Protein AF-A0A6V8LFU9-F1 (afdb_monomer)

Solvent-accessible surface area (backbone atoms only — not comparable to full-atom values): 19347 Å² total; per-residue (Å²): 136,89,83,89,86,85,86,88,85,79,87,75,82,81,76,78,77,74,77,76,80,66,84,73,72,53,53,58,29,35,44,35,22,31,31,35,35,68,41,39,28,62,57,64,48,52,73,68,60,46,43,59,50,33,55,79,47,91,96,46,64,53,48,73,40,68,71,97,51,40,33,36,32,26,42,79,43,78,43,80,48,80,41,34,40,49,22,61,87,73,49,73,34,42,33,40,24,18,33,34,30,40,40,38,34,43,57,38,34,38,34,32,10,29,18,34,30,42,36,34,62,41,90,77,76,62,91,75,59,68,69,60,34,67,75,37,74,28,30,25,32,31,56,68,90,69,54,45,70,36,36,42,48,27,66,59,42,87,80,82,63,89,79,31,73,59,44,55,60,56,8,46,51,50,40,49,59,36,60,67,31,87,90,40,76,69,42,42,77,65,95,71,78,60,33,42,32,37,38,29,40,35,64,38,94,51,74,45,76,53,76,44,79,75,53,100,42,41,32,35,33,47,33,32,31,40,68,90,48,54,87,51,46,68,58,52,52,50,52,50,43,48,52,53,50,51,48,52,50,51,54,52,40,56,60,72,28,34,78,95,74,48,60,62,72,60,27,40,65,54,43,44,56,44,66,78,66,46,61,83,66,72,59,83,70,73,86,53,61,75,88,50,48,66,47,50,51,54,48,42,68,76,70,30,58,68,58,55,43,48,56,51,50,52,55,51,47,57,50,46,54,70,59,69,54,75,80,91,73,75,80,82,83,74,83,73,82,86,77,132

Structure (mmCIF, N/CA/C/O backbone):
data_AF-A0A6V8LFU9-F1
#
_entry.id   AF-A0A6V8LFU9-F1
#
loop_
_atom_site.group_PDB
_atom_site.id
_atom_site.type_symbol
_atom_site.label_atom_id
_atom_site.label_alt_id
_atom_site.label_comp_id
_atom_site.label_asym_id
_atom_site.label_entity_id
_atom_site.label_seq_id
_atom_site.pdbx_PDB_ins_code
_atom_site.Cartn_x
_atom_site.Cartn_y
_atom_site.Cartn_z
_atom_site.occupancy
_atom_site.B_iso_or_equiv
_atom_site.auth_seq_id
_atom_site.auth_comp_id
_atom_site.auth_asym_id
_atom_site.auth_atom_id
_atom_site.pdbx_PDB_model_num
ATOM 1 N N . MET A 1 1 ? -11.034 61.358 73.167 1.00 38.78 1 MET A N 1
ATOM 2 C CA . MET A 1 1 ? -10.097 62.129 72.320 1.00 38.78 1 MET A CA 1
ATOM 3 C C . MET A 1 1 ? -9.544 61.198 71.259 1.00 38.78 1 MET A C 1
ATOM 5 O O . MET A 1 1 ? -9.222 60.063 71.576 1.00 38.78 1 MET A O 1
ATOM 9 N N . ALA A 1 2 ? -9.597 61.656 70.013 1.00 37.34 2 ALA A N 1
ATOM 10 C CA . ALA A 1 2 ? -9.549 60.870 68.787 1.00 37.34 2 ALA A CA 1
ATOM 11 C C . ALA A 1 2 ? -8.172 60.265 68.462 1.00 37.34 2 ALA A C 1
ATOM 13 O O . ALA A 1 2 ? -7.149 60.882 68.743 1.00 37.34 2 ALA A O 1
ATOM 14 N N . SER A 1 3 ? -8.166 59.126 67.761 1.00 33.88 3 SER A N 1
ATOM 15 C CA . SER A 1 3 ? -7.107 58.811 66.798 1.00 33.88 3 SER A CA 1
ATOM 16 C C . SER A 1 3 ? -7.644 57.950 65.650 1.00 33.88 3 SER A C 1
ATOM 18 O O . SER A 1 3 ? -8.474 57.065 65.848 1.00 33.88 3 SER A O 1
ATOM 20 N N . LEU A 1 4 ? -7.194 58.310 64.451 1.00 37.69 4 LEU A N 1
ATOM 21 C CA . LEU A 1 4 ? -7.622 57.902 63.117 1.00 37.69 4 LEU A CA 1
ATOM 22 C C . LEU A 1 4 ? -7.144 56.498 62.707 1.00 37.69 4 LEU A C 1
ATOM 24 O O . LEU A 1 4 ? -6.001 56.150 62.984 1.00 37.69 4 LEU A O 1
ATOM 28 N N . ALA A 1 5 ? -7.943 55.800 61.885 1.00 39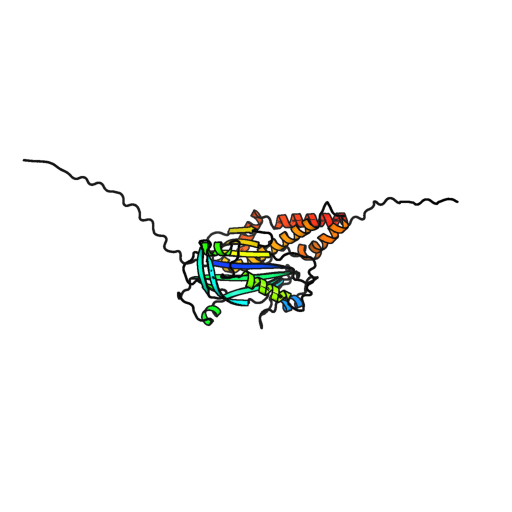.16 5 ALA A N 1
ATOM 29 C CA . ALA A 1 5 ? -7.464 55.046 60.711 1.00 39.16 5 ALA A CA 1
ATOM 30 C C . ALA A 1 5 ? -8.629 54.627 59.770 1.00 39.16 5 ALA A C 1
ATOM 32 O O . ALA A 1 5 ? -9.588 54.018 60.245 1.00 39.16 5 ALA A O 1
ATOM 33 N N . PRO A 1 6 ? -8.562 54.902 58.447 1.00 47.03 6 PRO A N 1
ATOM 34 C CA . PRO A 1 6 ? -9.448 54.339 57.418 1.00 47.03 6 PRO A CA 1
ATOM 35 C C . PRO A 1 6 ? -8.779 53.175 56.628 1.00 47.03 6 PRO A C 1
ATOM 37 O O . PRO A 1 6 ? -7.596 52.896 56.834 1.00 47.03 6 PRO A O 1
ATOM 40 N N . PRO A 1 7 ? -9.508 52.459 55.738 1.00 45.84 7 PRO A N 1
ATOM 41 C CA . PRO A 1 7 ? -9.149 51.110 55.292 1.00 45.84 7 PRO A CA 1
ATOM 42 C C . PRO A 1 7 ? -8.339 51.072 53.984 1.00 45.84 7 PRO A C 1
ATOM 44 O O . PRO A 1 7 ? -8.572 51.848 53.060 1.00 45.84 7 PRO A O 1
ATOM 47 N N . ALA A 1 8 ? -7.447 50.084 53.858 1.00 39.91 8 ALA A N 1
ATOM 48 C CA . ALA A 1 8 ? -6.769 49.744 52.608 1.00 39.91 8 ALA A CA 1
ATOM 49 C C . ALA A 1 8 ? -7.408 48.498 51.970 1.00 39.91 8 ALA A C 1
ATOM 51 O O . ALA A 1 8 ? -7.010 47.364 52.231 1.00 39.91 8 ALA A O 1
ATOM 52 N N . GLY A 1 9 ? -8.400 48.713 51.105 1.00 37.84 9 GLY A N 1
ATOM 53 C CA . GLY A 1 9 ? -8.871 47.710 50.152 1.00 37.84 9 GLY A CA 1
ATOM 54 C C . GLY A 1 9 ? -8.042 47.777 48.870 1.00 37.84 9 GLY A C 1
ATOM 55 O O . GLY A 1 9 ? -8.184 48.715 48.092 1.00 37.84 9 GLY A O 1
ATOM 56 N N . ARG A 1 10 ? -7.182 46.781 48.627 1.00 36.84 10 ARG A N 1
ATOM 57 C CA . ARG A 1 10 ? -6.592 46.528 47.302 1.00 36.84 10 ARG A CA 1
ATOM 58 C C . ARG A 1 10 ? -7.098 45.195 46.767 1.00 36.84 10 ARG A C 1
ATOM 60 O O . ARG A 1 10 ? -6.670 44.122 47.184 1.00 36.84 10 ARG A O 1
ATOM 67 N N . SER A 1 11 ? -8.019 45.303 45.822 1.00 36.50 11 SER A N 1
ATOM 68 C CA . SER A 1 11 ? -8.498 44.259 44.927 1.00 36.50 11 SER A CA 1
ATOM 69 C C . SER A 1 11 ? -7.357 43.757 44.033 1.00 36.50 11 SER A C 1
ATOM 71 O O . SER A 1 11 ? -6.790 44.501 43.236 1.00 36.50 11 SER A O 1
ATOM 73 N N . ARG A 1 12 ? -7.019 42.468 44.152 1.00 36.56 12 ARG A N 1
ATOM 74 C CA . ARG A 1 12 ? -6.223 41.746 43.148 1.00 36.56 12 ARG A CA 1
ATOM 75 C C . ARG A 1 12 ? -7.169 41.162 42.092 1.00 36.56 12 ARG A C 1
ATOM 77 O O . ARG A 1 12 ? -8.164 40.544 42.476 1.00 36.56 12 ARG A O 1
ATOM 84 N N . PRO A 1 13 ? -6.886 41.307 40.787 1.00 34.62 13 PRO A N 1
ATOM 85 C CA . PRO A 1 13 ? -7.693 40.674 39.757 1.00 34.62 13 PRO A CA 1
ATOM 86 C C . PRO A 1 13 ? -7.505 39.154 39.820 1.00 34.62 13 PRO A C 1
ATOM 88 O O . PRO A 1 13 ? -6.383 38.646 39.806 1.00 34.62 13 PRO A O 1
ATOM 91 N N . ARG A 1 14 ? -8.628 38.432 39.910 1.00 35.47 14 ARG A N 1
ATOM 92 C CA . ARG A 1 14 ? -8.699 36.977 39.744 1.00 35.47 14 ARG A CA 1
ATOM 93 C C . ARG A 1 14 ? -8.127 36.624 38.373 1.00 35.47 14 ARG A C 1
ATOM 95 O O . ARG A 1 14 ? -8.737 36.921 37.350 1.00 35.47 14 ARG A O 1
ATOM 102 N N . SER A 1 15 ? -6.962 35.984 38.366 1.00 39.22 15 SER A N 1
ATOM 103 C CA . SER A 1 15 ? -6.424 35.324 37.186 1.00 39.22 15 SER A CA 1
ATOM 104 C C . SER A 1 15 ? -7.429 34.277 36.711 1.00 39.22 15 SER A C 1
ATOM 106 O O . SER A 1 15 ? -7.860 33.396 37.461 1.00 39.22 15 SER A O 1
ATOM 108 N N . GLY A 1 16 ? -7.847 34.428 35.454 1.00 31.97 16 GLY A N 1
ATOM 109 C CA . GLY A 1 16 ? -8.726 33.500 34.766 1.00 31.97 16 GLY A CA 1
ATOM 110 C C . GLY A 1 16 ? -8.145 32.096 34.833 1.00 31.97 16 GLY A C 1
ATOM 111 O O . GLY A 1 16 ? -7.045 31.825 34.348 1.00 31.97 16 GLY A O 1
ATOM 112 N N . ARG A 1 17 ? -8.902 31.203 35.464 1.00 33.34 17 ARG A N 1
ATOM 113 C CA . ARG A 1 17 ? -8.656 29.769 35.476 1.00 33.34 17 ARG A CA 1
ATOM 114 C C . ARG A 1 17 ? -8.740 29.306 34.019 1.00 33.34 17 ARG A C 1
ATOM 116 O O . ARG A 1 17 ? -9.832 29.202 33.468 1.00 33.34 17 ARG A O 1
ATOM 123 N N . ARG A 1 18 ? -7.583 29.107 33.376 1.00 36.72 18 ARG A N 1
ATOM 124 C CA . ARG A 1 18 ? -7.488 28.429 32.078 1.00 36.72 18 ARG A CA 1
ATOM 125 C C . ARG A 1 18 ? -8.225 27.101 32.211 1.00 36.72 18 ARG A C 1
ATOM 127 O O . ARG A 1 18 ? -7.900 26.308 33.095 1.00 36.72 18 ARG A O 1
ATOM 134 N N . GLY A 1 19 ? -9.245 26.915 31.377 1.00 30.12 19 GLY A N 1
ATOM 135 C CA . GLY A 1 19 ? -9.983 25.666 31.275 1.00 30.12 19 GLY A CA 1
ATOM 136 C C . GLY A 1 19 ? -8.996 24.529 31.057 1.00 30.12 19 GLY A C 1
ATOM 137 O O . GLY A 1 19 ? -8.213 24.555 30.108 1.00 30.12 19 GLY A O 1
ATOM 138 N N . GLY A 1 20 ? -8.997 23.572 31.981 1.00 26.94 20 GLY A N 1
ATOM 139 C CA . GLY A 1 20 ? -8.266 22.332 31.807 1.00 26.94 20 GLY A CA 1
ATOM 140 C C . GLY A 1 20 ? -8.788 21.656 30.549 1.00 26.94 20 GLY A C 1
ATOM 141 O O . GLY A 1 20 ? -9.979 21.364 30.454 1.00 26.94 20 GLY A O 1
ATOM 142 N N . ALA A 1 21 ? -7.899 21.436 29.584 1.00 37.47 21 ALA A N 1
ATOM 143 C CA . ALA A 1 21 ? -8.140 20.486 28.520 1.00 37.47 21 ALA A CA 1
ATOM 144 C C . ALA A 1 21 ? -8.355 19.128 29.196 1.00 37.47 21 ALA A C 1
ATOM 146 O O . ALA A 1 21 ? -7.409 18.499 29.673 1.00 37.47 21 ALA A O 1
ATOM 147 N N . GLY A 1 22 ? -9.619 18.717 29.312 1.00 30.08 22 GLY A N 1
ATOM 148 C CA . GLY A 1 22 ? -9.943 17.340 29.647 1.00 30.08 22 GLY A CA 1
ATOM 149 C C . GLY A 1 22 ? -9.238 16.415 28.652 1.00 30.08 22 GLY A C 1
ATOM 150 O O . GLY A 1 22 ? -8.970 16.839 27.523 1.00 30.08 22 GLY A O 1
ATOM 151 N N . PRO A 1 23 ? -8.901 15.175 29.042 1.00 36.88 23 PRO A N 1
ATOM 152 C CA . PRO A 1 23 ? -8.322 14.222 28.109 1.00 36.88 23 PRO A CA 1
ATOM 153 C C . PRO A 1 23 ? -9.255 14.126 26.901 1.00 36.88 23 PRO A C 1
ATOM 155 O O . PRO A 1 23 ? -10.397 13.684 27.040 1.00 36.88 23 PRO A O 1
ATOM 158 N N . ARG A 1 24 ? -8.788 14.612 25.740 1.00 41.91 24 ARG A N 1
ATOM 159 C CA . ARG A 1 24 ? -9.480 14.444 24.462 1.00 41.91 24 ARG A CA 1
ATOM 160 C C . ARG A 1 24 ? -9.814 12.961 24.366 1.00 41.91 24 ARG A C 1
ATOM 162 O O . ARG A 1 24 ? -8.911 12.129 24.464 1.00 41.91 24 ARG A O 1
ATOM 169 N N . ALA A 1 25 ? -11.106 12.647 24.262 1.00 45.53 25 ALA A N 1
ATOM 170 C CA . ALA A 1 25 ? -11.552 11.304 23.924 1.00 45.53 25 ALA A CA 1
ATOM 171 C C . ALA A 1 25 ? -10.691 10.828 22.752 1.00 45.53 25 ALA A C 1
ATOM 173 O O . ALA A 1 25 ? -10.456 11.613 21.833 1.00 45.53 25 ALA A O 1
ATOM 174 N N . VAL A 1 26 ? -10.142 9.614 22.845 1.00 52.19 26 VAL A N 1
ATOM 175 C CA . VAL A 1 26 ? -9.230 9.088 21.826 1.00 52.19 26 VAL A CA 1
ATOM 176 C C . VAL A 1 26 ? -9.962 9.177 20.491 1.00 52.19 26 VAL A C 1
ATOM 178 O O . VAL A 1 26 ? -10.953 8.478 20.281 1.00 52.19 26 VAL A O 1
ATOM 181 N N . ALA A 1 27 ? -9.534 10.121 19.654 1.00 64.44 27 ALA A N 1
ATOM 182 C CA . ALA A 1 27 ? -10.085 10.309 18.328 1.00 64.44 27 ALA A CA 1
ATOM 183 C C . ALA A 1 27 ? -9.826 9.031 17.529 1.00 64.44 27 ALA A C 1
ATOM 185 O O . ALA A 1 27 ? -8.795 8.379 17.713 1.00 64.44 27 ALA A O 1
ATOM 186 N N . THR A 1 28 ? -10.778 8.663 16.676 1.00 86.94 28 THR A N 1
ATOM 187 C CA . THR A 1 28 ? -10.617 7.557 15.734 1.00 86.94 28 THR A CA 1
ATOM 188 C C . THR A 1 28 ? -9.310 7.742 14.958 1.00 86.94 28 THR A C 1
ATOM 190 O O . THR A 1 28 ? -9.062 8.819 14.431 1.00 86.94 28 THR A O 1
ATOM 193 N N . LEU A 1 29 ? -8.473 6.711 14.895 1.00 94.31 29 LEU A N 1
ATOM 194 C CA . LEU A 1 29 ? -7.208 6.702 14.153 1.00 94.31 29 LEU A CA 1
ATOM 195 C C . LEU A 1 29 ? -7.232 5.511 13.207 1.00 94.31 29 LEU A C 1
ATOM 197 O O . LEU A 1 29 ? -7.631 4.426 13.612 1.00 94.31 29 LEU A O 1
ATOM 201 N N . ILE A 1 30 ? -6.777 5.669 11.971 1.00 97.19 30 ILE A N 1
ATOM 202 C CA . ILE A 1 30 ? -6.562 4.534 11.072 1.00 97.19 30 ILE A CA 1
ATOM 203 C C . ILE A 1 30 ? -5.066 4.330 10.916 1.00 97.19 30 ILE A C 1
ATOM 205 O O . ILE A 1 30 ? -4.342 5.279 10.629 1.00 97.19 30 ILE A O 1
ATOM 209 N N . LEU A 1 31 ? -4.615 3.094 11.102 1.00 97.44 31 LEU A N 1
ATOM 210 C CA . LEU A 1 31 ? -3.252 2.673 10.797 1.00 97.44 31 LEU A CA 1
ATOM 211 C C . LEU A 1 31 ? -3.299 1.674 9.654 1.00 97.44 31 LEU A C 1
ATOM 213 O O . LEU A 1 31 ? -4.188 0.820 9.623 1.00 97.44 31 LEU A O 1
ATOM 217 N N . GLY A 1 32 ? -2.334 1.747 8.747 1.00 98.06 32 GLY A N 1
ATOM 218 C CA . GLY A 1 32 ? -2.230 0.782 7.670 1.00 98.06 32 GLY A CA 1
ATOM 219 C C . GLY A 1 32 ? -0.838 0.662 7.085 1.00 98.06 32 GLY A C 1
ATOM 220 O O . GLY A 1 32 ? 0.036 1.505 7.280 1.00 98.06 32 GLY A O 1
ATOM 221 N N . GLU A 1 33 ? -0.647 -0.419 6.346 1.00 98.25 33 GLU A N 1
ATOM 222 C CA . GLU A 1 33 ? 0.576 -0.694 5.618 1.00 98.25 33 GLU A CA 1
ATOM 223 C C . GLU A 1 33 ? 0.255 -1.290 4.251 1.00 98.25 33 GLU A C 1
ATOM 225 O O . GLU A 1 33 ? -0.700 -2.054 4.088 1.00 98.25 33 GLU A O 1
ATOM 230 N N . VAL A 1 34 ? 1.043 -0.906 3.252 1.00 98.69 34 VAL A N 1
ATOM 231 C CA . VAL A 1 34 ? 0.960 -1.443 1.897 1.00 98.69 34 VAL A CA 1
ATOM 232 C C . VAL A 1 34 ? 2.340 -1.911 1.477 1.00 98.69 34 VAL A C 1
ATOM 234 O O . VAL A 1 34 ? 3.286 -1.127 1.436 1.00 98.69 34 VAL A O 1
ATOM 237 N N . HIS A 1 35 ? 2.445 -3.184 1.123 1.00 98.50 35 HIS A N 1
ATOM 238 C CA . HIS A 1 35 ? 3.609 -3.739 0.450 1.00 98.50 35 HIS A CA 1
ATOM 239 C C . HIS A 1 35 ? 3.345 -3.735 -1.048 1.00 98.50 35 HIS A C 1
ATOM 241 O O . HIS A 1 35 ? 2.278 -4.159 -1.488 1.00 98.50 35 HIS A O 1
ATOM 247 N N . THR A 1 36 ? 4.298 -3.241 -1.835 1.00 98.69 36 THR A N 1
ATOM 248 C CA . THR A 1 36 ? 4.171 -3.163 -3.297 1.00 98.69 36 THR A CA 1
ATOM 249 C C . THR A 1 36 ? 5.393 -3.771 -3.972 1.00 98.69 36 THR A C 1
ATOM 251 O O . THR A 1 36 ? 6.529 -3.521 -3.568 1.00 98.69 36 THR A O 1
ATOM 254 N N . GLY A 1 37 ? 5.179 -4.580 -5.009 1.00 97.88 37 GLY A N 1
ATOM 255 C CA . GLY A 1 37 ? 6.258 -5.152 -5.808 1.00 97.88 37 GLY A CA 1
ATOM 256 C C . GLY A 1 37 ? 5.765 -5.923 -7.026 1.00 97.88 37 GLY A C 1
ATOM 257 O O . GLY A 1 37 ? 4.569 -6.031 -7.274 1.00 97.88 37 GLY A O 1
ATOM 258 N N . LEU A 1 38 ? 6.696 -6.492 -7.790 1.00 97.69 38 LEU A N 1
ATOM 259 C CA . LEU A 1 38 ? 6.344 -7.346 -8.924 1.00 97.69 38 LEU A CA 1
ATOM 260 C C . LEU A 1 38 ? 5.790 -8.693 -8.454 1.00 97.69 38 LEU A C 1
ATOM 262 O O . LEU A 1 38 ? 6.377 -9.362 -7.589 1.00 97.69 38 LEU A O 1
ATOM 266 N N . LEU A 1 39 ? 4.719 -9.137 -9.108 1.00 97.88 39 LEU A N 1
ATOM 267 C CA . LEU A 1 39 ? 4.398 -10.554 -9.194 1.00 97.88 39 LEU A CA 1
ATOM 268 C C . LEU A 1 39 ? 5.629 -11.272 -9.759 1.00 97.88 39 LEU A C 1
ATOM 270 O O . LEU A 1 39 ? 6.231 -10.814 -10.732 1.00 97.88 39 LEU A O 1
ATOM 274 N N . GLN A 1 40 ? 6.047 -12.365 -9.128 1.00 96.88 40 GLN A N 1
ATOM 275 C CA . GLN A 1 40 ? 7.193 -13.146 -9.585 1.00 96.88 40 GLN A CA 1
ATOM 276 C C . GLN A 1 40 ? 6.765 -14.020 -10.770 1.00 96.88 40 GLN A C 1
ATOM 278 O O . GLN A 1 40 ? 6.794 -15.237 -10.680 1.00 96.88 40 GLN A O 1
ATOM 283 N N . HIS A 1 41 ? 6.316 -13.387 -11.852 1.00 96.56 41 HIS A N 1
ATOM 284 C CA . HIS A 1 41 ? 5.862 -14.021 -13.083 1.00 96.56 41 HIS A CA 1
ATOM 285 C C . HIS A 1 41 ? 6.550 -13.358 -14.286 1.00 96.56 41 HIS A C 1
ATOM 287 O O . HIS A 1 41 ? 6.727 -12.137 -14.272 1.00 96.56 41 HIS A O 1
ATOM 293 N N . ALA A 1 42 ? 6.945 -14.119 -15.313 1.00 93.75 42 ALA A N 1
ATOM 294 C CA . ALA A 1 42 ? 7.727 -13.591 -16.443 1.00 93.75 42 ALA A CA 1
ATOM 295 C C . ALA A 1 42 ? 6.986 -12.562 -17.301 1.00 93.75 42 ALA A C 1
ATOM 297 O O . ALA A 1 42 ? 7.598 -11.636 -17.832 1.00 93.75 42 ALA A O 1
ATOM 298 N N . GLY A 1 43 ? 5.670 -12.711 -17.423 1.00 93.56 43 GLY A N 1
ATOM 299 C CA . GLY A 1 43 ? 4.795 -11.794 -18.153 1.00 93.56 43 GLY A CA 1
ATOM 300 C C . GLY A 1 43 ? 3.583 -11.360 -17.336 1.00 93.56 43 GLY A C 1
ATOM 301 O O . GLY A 1 43 ? 3.440 -11.736 -16.173 1.00 93.56 43 GLY A O 1
ATOM 302 N N . ALA A 1 44 ? 2.694 -10.587 -17.959 1.00 95.31 44 ALA A N 1
ATOM 303 C CA . ALA A 1 44 ? 1.406 -10.259 -17.358 1.00 95.31 44 ALA A CA 1
ATOM 304 C C . ALA A 1 44 ? 0.572 -11.535 -17.246 1.00 95.31 44 ALA A C 1
ATOM 306 O O . ALA A 1 44 ? 0.404 -12.251 -18.236 1.00 95.31 44 ALA A O 1
ATOM 307 N N . VAL A 1 45 ? 0.025 -11.814 -16.066 1.00 96.62 45 VAL A N 1
ATOM 308 C CA . VAL A 1 45 ? -0.974 -12.880 -15.933 1.00 96.62 45 VAL A CA 1
ATOM 309 C C . VAL A 1 45 ? -2.352 -12.381 -16.371 1.00 96.62 45 VAL A C 1
ATOM 311 O O . VAL A 1 45 ? -2.734 -11.239 -16.113 1.00 96.62 45 VAL A O 1
ATOM 314 N N . GLY A 1 46 ? -3.112 -13.250 -17.041 1.00 95.81 46 GLY A N 1
ATOM 315 C CA . GLY A 1 46 ? -4.471 -12.946 -17.491 1.00 95.81 46 GLY A CA 1
ATOM 316 C C . GLY A 1 46 ? -5.491 -12.893 -16.348 1.00 95.81 46 GLY A C 1
ATOM 317 O O . GLY A 1 46 ? -5.199 -13.254 -15.206 1.00 95.81 46 GLY A O 1
ATOM 318 N N . ALA A 1 47 ? -6.724 -12.484 -16.659 1.00 94.69 47 ALA A N 1
ATOM 319 C CA . ALA A 1 47 ? -7.793 -12.315 -15.669 1.00 94.69 47 ALA A CA 1
ATOM 320 C C . ALA A 1 47 ? -8.143 -13.609 -14.907 1.00 94.69 47 ALA A C 1
ATOM 322 O O . ALA A 1 47 ? -8.351 -13.557 -13.698 1.00 94.69 47 ALA A O 1
ATOM 323 N N . ALA A 1 48 ? -8.161 -14.761 -15.589 1.00 95.25 48 ALA A N 1
ATOM 324 C CA . ALA A 1 48 ? -8.439 -16.058 -14.964 1.00 95.25 48 ALA A CA 1
ATOM 325 C C . ALA A 1 48 ? -7.370 -16.425 -13.922 1.00 95.25 48 ALA A C 1
ATOM 327 O O . ALA A 1 48 ? 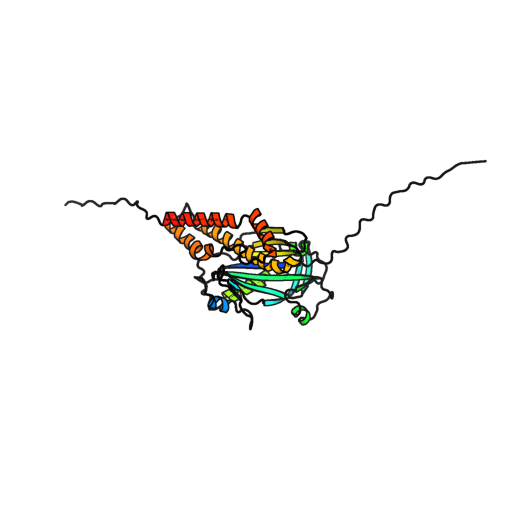-7.688 -16.597 -12.750 1.00 95.25 48 ALA A O 1
ATOM 328 N N . VAL A 1 49 ? -6.093 -16.403 -14.324 1.00 97.06 49 VAL A N 1
ATOM 329 C CA . VAL A 1 49 ? -4.957 -16.658 -13.422 1.00 97.06 49 VAL A CA 1
ATOM 330 C C . VAL A 1 49 ? -4.942 -15.659 -12.265 1.00 97.06 49 VAL A C 1
ATOM 332 O O . VAL A 1 49 ? -4.759 -16.051 -11.118 1.00 97.06 49 VAL A O 1
ATOM 335 N N . SER A 1 50 ? -5.207 -14.377 -12.539 1.00 97.62 50 SER A N 1
ATOM 336 C CA . SER A 1 50 ? -5.325 -13.343 -11.503 1.00 97.62 50 SER A CA 1
ATOM 337 C C . SER A 1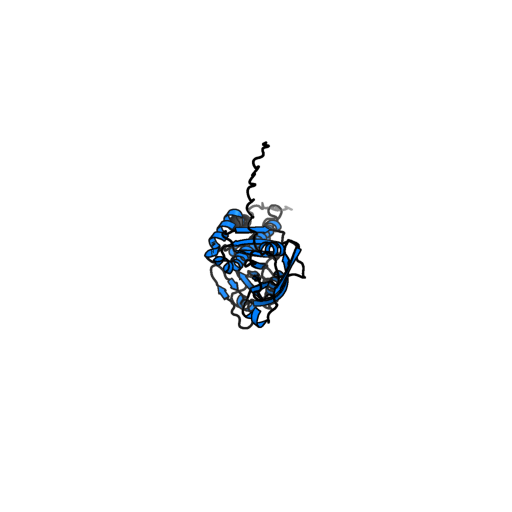 50 ? -6.400 -13.694 -10.470 1.00 97.62 50 SER A C 1
ATOM 339 O O . SER A 1 50 ? -6.174 -13.555 -9.270 1.00 97.62 50 SER A O 1
ATOM 341 N N . ALA A 1 51 ? -7.566 -14.167 -10.921 1.00 96.25 51 ALA A N 1
ATOM 342 C CA . ALA A 1 51 ? -8.652 -14.579 -10.040 1.00 96.25 51 ALA A CA 1
ATOM 343 C C . ALA A 1 51 ? -8.310 -15.829 -9.221 1.00 96.25 51 ALA A C 1
ATOM 345 O O . ALA A 1 51 ? -8.705 -15.921 -8.059 1.00 96.25 51 ALA A O 1
ATOM 346 N N . ASP A 1 52 ? -7.558 -16.766 -9.791 1.00 95.81 52 ASP A N 1
ATOM 347 C CA . ASP A 1 52 ? -7.160 -17.987 -9.097 1.00 95.81 52 ASP A CA 1
ATOM 348 C C . ASP A 1 52 ? -6.121 -17.718 -8.005 1.00 95.81 52 ASP A C 1
ATOM 350 O O . ASP A 1 52 ? -6.323 -18.120 -6.854 1.00 95.81 52 ASP A O 1
ATOM 354 N N . ILE A 1 53 ? -5.070 -16.949 -8.307 1.00 97.50 53 ILE A N 1
ATOM 355 C CA . ILE A 1 53 ? -4.019 -16.645 -7.325 1.00 97.50 53 ILE A CA 1
ATOM 356 C C . ILE A 1 53 ? -4.513 -15.727 -6.193 1.00 97.50 53 ILE A C 1
ATOM 358 O O . ILE A 1 53 ? -4.006 -15.806 -5.072 1.00 97.50 53 ILE A O 1
ATOM 362 N N . LEU A 1 54 ? -5.530 -14.891 -6.456 1.00 98.19 54 LEU A N 1
ATOM 363 C CA . LEU A 1 54 ? -6.155 -13.988 -5.477 1.00 98.19 54 LEU A CA 1
ATOM 364 C C . LEU A 1 54 ? -7.332 -14.613 -4.712 1.00 98.19 54 LEU A C 1
ATOM 366 O O . LEU A 1 54 ? -7.942 -13.943 -3.870 1.00 98.19 54 LEU A O 1
ATOM 370 N N . ARG A 1 55 ? -7.652 -15.893 -4.936 1.00 95.94 55 ARG A N 1
ATOM 371 C CA . ARG A 1 55 ? -8.668 -16.627 -4.164 1.00 95.94 55 ARG A CA 1
ATOM 372 C C . ARG A 1 55 ? -8.123 -17.019 -2.785 1.00 95.94 55 ARG A C 1
ATOM 374 O O . ARG A 1 55 ? -7.833 -18.181 -2.501 1.00 95.94 55 ARG A O 1
ATOM 381 N N . LEU A 1 56 ? -7.931 -16.008 -1.940 1.00 94.31 56 LEU A N 1
ATOM 382 C CA . LEU A 1 56 ? -7.249 -16.106 -0.645 1.00 94.31 56 LEU A CA 1
ATOM 383 C C . LEU A 1 56 ? -8.191 -16.457 0.519 1.00 94.31 56 LEU A C 1
ATOM 385 O O . LEU A 1 56 ? -7.720 -16.911 1.556 1.00 94.31 56 LEU A O 1
ATOM 389 N N . ALA A 1 57 ? -9.507 -16.308 0.339 1.00 91.81 57 ALA A N 1
ATOM 390 C CA . ALA A 1 57 ? -10.519 -16.703 1.317 1.00 91.81 57 ALA A CA 1
ATOM 391 C C . ALA A 1 57 ? -11.524 -17.691 0.691 1.00 91.81 57 ALA A C 1
ATOM 393 O O . ALA A 1 57 ? -12.030 -17.417 -0.405 1.00 91.81 57 ALA A O 1
ATOM 394 N N . PRO A 1 58 ? -11.852 -18.816 1.358 1.00 88.00 58 PRO A N 1
ATOM 395 C CA . PRO A 1 58 ? -12.885 -19.740 0.891 1.00 88.00 58 PRO A CA 1
ATOM 396 C C . PRO A 1 58 ? -14.233 -19.036 0.706 1.00 88.00 58 PRO A C 1
ATOM 398 O O . PRO A 1 58 ? -14.665 -18.276 1.567 1.00 88.00 58 PRO A O 1
ATOM 401 N N . GLY A 1 59 ? -14.892 -19.267 -0.432 1.00 87.94 59 GLY A N 1
ATOM 402 C CA . GLY A 1 59 ? -16.187 -18.652 -0.756 1.00 87.94 59 GLY A CA 1
ATOM 403 C C . GLY A 1 59 ? -16.145 -17.145 -1.050 1.00 87.94 59 GLY A C 1
ATOM 404 O O . GLY A 1 59 ? -17.148 -16.583 -1.484 1.00 87.94 59 GLY A O 1
ATOM 405 N N . GLY A 1 60 ? -15.000 -16.483 -0.867 1.00 88.62 60 GLY A N 1
ATOM 406 C CA . GLY A 1 60 ? -14.833 -15.073 -1.189 1.00 88.62 60 GLY A CA 1
ATOM 407 C C . GLY A 1 60 ? -14.688 -14.843 -2.695 1.00 88.62 60 GLY A C 1
ATOM 408 O O . GLY A 1 60 ? -14.025 -15.602 -3.405 1.00 88.62 60 GLY A O 1
ATOM 409 N N . ARG A 1 61 ? -15.309 -13.771 -3.195 1.00 93.69 61 ARG A N 1
ATOM 410 C CA . ARG A 1 61 ? -15.266 -13.410 -4.615 1.00 93.69 61 ARG A CA 1
ATOM 411 C C . ARG A 1 61 ? -14.112 -12.452 -4.893 1.00 93.69 61 ARG A C 1
ATOM 413 O O . ARG A 1 61 ? -14.045 -11.389 -4.283 1.00 93.69 61 ARG A O 1
ATOM 420 N N . VAL A 1 62 ? -13.262 -12.798 -5.858 1.00 97.31 62 VAL A N 1
ATOM 421 C CA . VAL A 1 62 ? -12.277 -11.862 -6.416 1.00 97.31 62 VAL A CA 1
ATOM 422 C C . VAL A 1 62 ? -13.005 -10.848 -7.291 1.00 97.31 62 VAL A C 1
ATOM 424 O O . VAL A 1 62 ? -13.801 -11.217 -8.157 1.00 97.31 62 VAL A O 1
ATOM 427 N N . ARG A 1 63 ? -12.746 -9.564 -7.052 1.00 96.12 63 ARG A N 1
ATOM 428 C CA . ARG A 1 63 ? -13.262 -8.468 -7.874 1.00 96.12 63 AR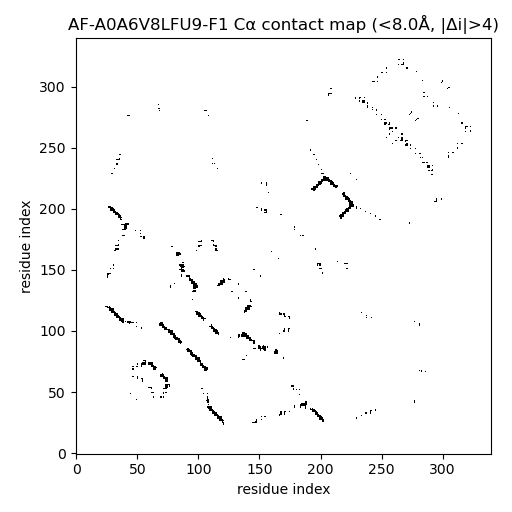G A CA 1
ATOM 429 C C . ARG A 1 63 ? -12.297 -8.228 -9.022 1.00 96.12 63 ARG A C 1
ATOM 431 O O . ARG A 1 63 ? -11.095 -8.169 -8.796 1.00 96.12 63 ARG A O 1
ATOM 438 N N . THR A 1 64 ? -12.810 -8.069 -10.235 1.00 96.12 64 THR A N 1
ATOM 439 C CA . THR A 1 64 ? -11.993 -7.796 -11.420 1.00 96.12 64 THR A CA 1
ATOM 440 C C . THR A 1 64 ? -12.532 -6.597 -12.189 1.00 96.12 64 THR A C 1
ATOM 442 O O . THR A 1 64 ? -13.718 -6.272 -12.133 1.00 96.12 64 THR A O 1
ATOM 445 N N . SER A 1 65 ? -11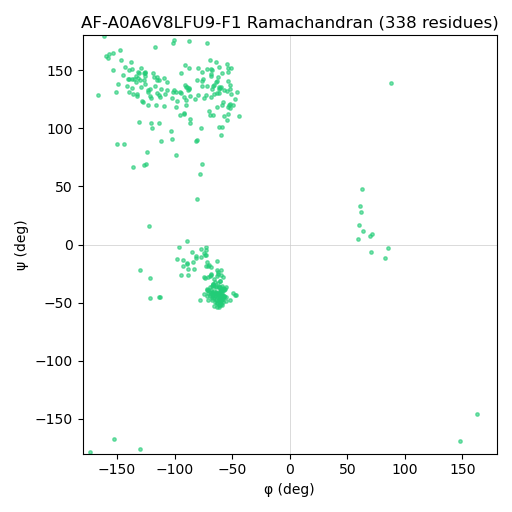.643 -5.903 -12.889 1.00 94.31 65 SER A N 1
ATOM 446 C CA . SER A 1 65 ? -11.966 -4.761 -13.737 1.00 94.31 65 SER A CA 1
ATOM 447 C C . SER A 1 65 ? -10.954 -4.684 -14.872 1.00 94.31 65 SER A C 1
ATOM 449 O O . SER A 1 65 ? -9.754 -4.743 -14.629 1.00 94.31 65 SER A O 1
ATOM 451 N N . GLU A 1 66 ? -11.414 -4.540 -16.113 1.00 92.38 66 GLU A N 1
ATOM 452 C CA . GLU A 1 66 ? -10.521 -4.454 -17.280 1.00 92.38 66 GLU A CA 1
ATOM 453 C C . GLU A 1 66 ? -10.069 -3.024 -17.589 1.00 92.38 66 GLU A C 1
ATOM 455 O O . GLU A 1 66 ? -9.015 -2.814 -18.186 1.00 92.38 66 GLU A O 1
ATOM 460 N N . ARG A 1 67 ? -10.870 -2.028 -17.196 1.00 91.75 67 ARG A N 1
ATOM 461 C CA . ARG A 1 67 ? -10.644 -0.611 -17.501 1.00 91.75 67 ARG A CA 1
ATOM 462 C C . ARG A 1 67 ? -10.453 0.203 -16.220 1.00 91.75 67 ARG A C 1
ATOM 464 O O . ARG A 1 67 ? -11.109 -0.100 -15.222 1.00 91.75 67 ARG A O 1
ATOM 471 N N . PRO A 1 68 ? -9.581 1.227 -16.222 1.00 90.31 68 PRO A N 1
ATOM 472 C CA . PRO A 1 68 ? -8.722 1.677 -17.333 1.00 90.31 68 PRO A CA 1
ATOM 473 C C . PRO A 1 68 ? -7.535 0.743 -17.621 1.00 90.31 68 PRO A C 1
ATOM 475 O O . PRO A 1 68 ? -6.996 0.758 -18.720 1.00 90.31 68 PRO A O 1
ATOM 478 N N . ILE A 1 69 ? -7.180 -0.107 -16.660 1.00 93.25 69 ILE A N 1
ATOM 479 C CA . ILE A 1 69 ? -6.188 -1.173 -16.795 1.00 93.25 69 ILE A CA 1
ATOM 480 C C . ILE A 1 69 ? -6.686 -2.421 -16.072 1.00 93.25 69 ILE A C 1
ATOM 482 O O . ILE A 1 69 ? -7.380 -2.284 -15.062 1.00 93.25 69 ILE A O 1
ATOM 486 N N . ALA A 1 70 ? -6.310 -3.614 -16.536 1.00 95.44 70 ALA A N 1
ATOM 487 C CA . ALA A 1 70 ? -6.613 -4.862 -15.845 1.00 95.44 70 ALA A CA 1
ATOM 488 C C . ALA A 1 70 ? -6.270 -4.761 -14.348 1.00 95.44 70 ALA A C 1
ATOM 490 O O . ALA A 1 70 ? -5.159 -4.395 -13.967 1.00 95.44 70 ALA A O 1
ATOM 491 N N . TYR A 1 71 ? -7.245 -5.051 -13.499 1.00 96.88 71 TYR A N 1
ATOM 492 C CA . TYR A 1 71 ? -7.137 -4.999 -12.051 1.00 96.88 71 TYR A CA 1
ATOM 493 C C . TYR A 1 71 ? -7.913 -6.166 -11.461 1.00 96.88 71 TYR A C 1
ATOM 495 O O . TYR A 1 71 ? -9.032 -6.451 -11.893 1.00 96.88 71 TYR A O 1
ATOM 503 N N . ALA A 1 72 ? -7.328 -6.823 -10.470 1.00 97.62 72 ALA A N 1
ATOM 504 C CA . ALA A 1 72 ? -7.983 -7.861 -9.697 1.00 97.62 72 ALA A CA 1
ATOM 505 C C . ALA A 1 72 ? -7.698 -7.650 -8.209 1.00 97.62 72 ALA A C 1
ATOM 507 O O . ALA A 1 72 ? -6.598 -7.248 -7.841 1.00 97.62 72 ALA A O 1
ATOM 508 N N . GLU A 1 73 ? -8.676 -7.917 -7.353 1.00 97.50 73 GLU A N 1
ATOM 509 C CA . GLU A 1 73 ? -8.580 -7.704 -5.910 1.00 97.50 73 GLU A CA 1
ATOM 510 C C . GLU A 1 73 ? -9.227 -8.860 -5.154 1.00 97.50 73 GLU A C 1
ATOM 512 O O . GLU A 1 73 ? -10.351 -9.274 -5.462 1.00 97.50 73 GLU A O 1
ATOM 517 N N . SER A 1 74 ? -8.506 -9.388 -4.167 1.00 98.19 74 SER A N 1
ATOM 518 C CA . SER A 1 74 ? -8.997 -10.450 -3.297 1.00 98.19 74 SER A CA 1
ATOM 519 C C . SER A 1 74 ? -10.191 -9.971 -2.459 1.00 98.19 74 SER A C 1
ATOM 521 O O . SER A 1 74 ? -10.316 -8.776 -2.183 1.00 98.19 74 SER A O 1
ATOM 523 N N . PRO A 1 75 ? -11.043 -10.884 -1.967 1.00 96.25 75 PRO A N 1
ATOM 524 C CA . PRO A 1 75 ? -11.920 -10.556 -0.847 1.00 96.25 75 PRO A CA 1
ATOM 525 C C . PRO A 1 75 ? -11.103 -10.033 0.347 1.00 96.25 75 PRO A C 1
ATOM 527 O O . PRO A 1 75 ? -9.918 -10.357 0.493 1.00 96.25 75 PRO A O 1
ATOM 530 N N . GLU A 1 76 ? -11.750 -9.243 1.201 1.00 95.12 76 GLU A N 1
ATOM 531 C CA . GLU A 1 76 ? -11.166 -8.827 2.475 1.00 95.12 76 GLU A CA 1
ATOM 532 C C . GLU A 1 76 ? -10.983 -10.033 3.401 1.00 95.12 76 GLU A C 1
ATOM 534 O O . GLU A 1 76 ? -11.862 -10.889 3.524 1.00 95.12 76 GLU A O 1
ATOM 539 N N . ILE A 1 77 ? -9.834 -10.081 4.067 1.00 95.88 77 ILE A N 1
ATOM 540 C CA . ILE A 1 77 ? -9.480 -11.085 5.067 1.00 95.88 77 ILE A CA 1
ATOM 541 C C . ILE A 1 77 ? -9.322 -10.385 6.406 1.00 95.88 77 ILE A C 1
ATOM 543 O O . ILE A 1 77 ? -8.611 -9.382 6.514 1.00 95.88 77 ILE A O 1
ATOM 547 N N . LEU A 1 78 ? -9.976 -10.942 7.423 1.00 95.81 78 LEU A N 1
ATOM 548 C CA . LEU A 1 78 ? -9.913 -10.448 8.789 1.00 95.81 78 LEU A CA 1
ATOM 549 C C . LEU A 1 78 ? -8.905 -11.261 9.594 1.00 95.81 78 LEU A C 1
ATOM 551 O O . LEU A 1 78 ? -9.049 -12.474 9.741 1.00 95.81 78 LEU A O 1
ATOM 555 N N . THR A 1 79 ? -7.931 -10.567 10.170 1.00 96.12 79 THR A N 1
ATOM 556 C CA . THR A 1 79 ? -6.959 -11.152 11.096 1.00 96.12 79 THR A CA 1
ATOM 557 C C . THR A 1 79 ? -7.250 -10.638 12.496 1.00 96.12 79 THR A C 1
ATOM 559 O O . THR A 1 79 ? -7.206 -9.432 12.738 1.00 96.12 79 THR A O 1
ATOM 562 N N . GLY A 1 80 ? -7.567 -11.542 13.422 1.00 96.50 80 GLY A N 1
ATOM 563 C CA . GLY A 1 80 ? -7.723 -11.193 14.831 1.00 96.50 80 GLY A CA 1
ATOM 564 C C . GLY A 1 80 ? -6.381 -10.792 15.441 1.00 96.50 80 GLY A C 1
ATOM 565 O O . GLY A 1 80 ? -5.388 -11.490 15.249 1.00 96.50 80 GLY A O 1
ATOM 566 N N . ILE A 1 81 ? -6.357 -9.691 16.188 1.00 95.69 81 ILE A N 1
ATOM 567 C CA . ILE A 1 81 ? -5.169 -9.221 16.903 1.00 95.69 81 ILE A CA 1
ATOM 568 C C . ILE A 1 81 ? -5.460 -8.998 18.388 1.00 95.69 81 ILE A C 1
ATOM 570 O O . ILE A 1 81 ? -6.567 -8.618 18.777 1.00 95.69 81 ILE A O 1
ATOM 574 N N . ASP A 1 82 ? -4.440 -9.230 19.206 1.00 95.38 82 ASP A N 1
ATOM 575 C CA . ASP A 1 82 ? -4.397 -8.921 20.634 1.00 95.38 82 ASP A CA 1
ATOM 576 C C . ASP A 1 82 ? -2.930 -8.636 20.990 1.00 95.38 82 ASP A C 1
ATOM 578 O O . ASP A 1 82 ? -2.163 -9.546 21.299 1.00 95.38 82 ASP A O 1
ATOM 582 N N . CYS A 1 83 ? -2.502 -7.385 20.819 1.00 93.88 83 CYS A N 1
ATOM 583 C CA . CYS A 1 83 ? -1.094 -6.992 20.910 1.00 93.88 83 CYS A CA 1
ATOM 584 C C . CYS A 1 83 ? -0.934 -5.571 21.464 1.00 93.88 83 CYS A C 1
ATOM 586 O O . CYS A 1 83 ? -1.897 -4.806 21.554 1.00 93.88 83 CYS A O 1
ATOM 588 N N . SER A 1 84 ? 0.290 -5.204 21.837 1.00 94.25 84 SER A N 1
ATOM 589 C CA . SER A 1 84 ? 0.617 -3.830 22.228 1.00 94.25 84 SER A CA 1
ATOM 590 C C . SER A 1 84 ? 0.806 -2.928 21.005 1.00 94.25 84 SER A C 1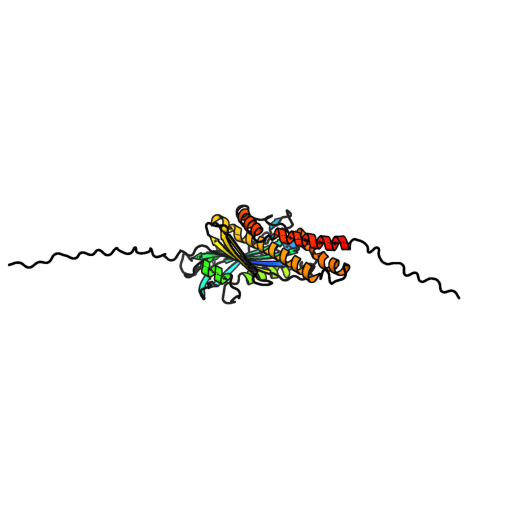
ATOM 592 O O . SER A 1 84 ? 1.206 -3.376 19.932 1.00 94.25 84 SER A O 1
ATOM 594 N N . LEU A 1 85 ? 0.533 -1.640 21.173 1.00 93.25 85 LEU A N 1
ATOM 595 C CA . LEU A 1 85 ? 0.840 -0.571 20.232 1.00 93.25 85 LEU A CA 1
ATOM 596 C C . LEU A 1 85 ? 1.697 0.464 20.955 1.00 93.25 85 LEU A C 1
ATOM 598 O O . LEU A 1 85 ? 1.333 0.891 22.054 1.00 93.25 85 LEU A O 1
ATOM 602 N N . ALA A 1 86 ? 2.805 0.862 20.337 1.00 90.62 86 ALA A N 1
ATOM 603 C CA . ALA A 1 86 ? 3.698 1.883 20.868 1.00 90.62 86 ALA A CA 1
ATOM 604 C C . ALA A 1 86 ? 3.296 3.283 20.396 1.00 90.62 86 ALA A C 1
ATOM 606 O O . ALA A 1 86 ? 3.015 3.502 19.217 1.00 90.62 86 ALA A O 1
ATOM 607 N N . GLY A 1 87 ? 3.305 4.228 21.329 1.00 90.94 87 GLY A N 1
ATOM 608 C CA . GLY A 1 87 ? 3.322 5.657 21.053 1.00 90.94 87 GLY A CA 1
ATOM 609 C C . GLY A 1 87 ? 4.755 6.185 20.977 1.00 90.94 87 GLY A C 1
ATOM 610 O O . GLY A 1 87 ? 5.671 5.623 21.581 1.00 90.94 87 GLY A O 1
ATOM 611 N N . ALA A 1 88 ? 4.958 7.285 20.254 1.00 90.75 88 ALA A N 1
ATOM 612 C CA . ALA A 1 88 ? 6.273 7.914 20.108 1.00 90.75 88 ALA A CA 1
ATOM 613 C C . ALA A 1 88 ? 6.851 8.427 21.441 1.00 90.75 88 ALA A C 1
ATOM 615 O O . ALA A 1 88 ? 8.067 8.488 21.607 1.00 90.75 88 ALA A O 1
ATOM 616 N N . SER A 1 89 ? 5.995 8.763 22.408 1.00 88.56 89 SER A N 1
ATOM 617 C CA . SER A 1 89 ? 6.377 9.184 23.763 1.00 88.56 89 SER A CA 1
ATOM 618 C C . SER A 1 89 ? 6.909 8.051 24.659 1.00 88.56 89 SER A C 1
ATOM 620 O O . SER A 1 89 ? 7.270 8.302 25.809 1.00 88.56 89 SER A O 1
ATOM 622 N N . GLY A 1 90 ? 6.935 6.806 24.167 1.00 84.25 90 GLY A N 1
ATOM 623 C CA . GLY A 1 90 ? 7.291 5.611 24.940 1.00 84.25 90 GLY A CA 1
ATOM 624 C C . GLY A 1 90 ? 6.117 4.994 25.710 1.00 84.25 90 GLY A C 1
ATOM 625 O O . GLY A 1 90 ? 6.271 3.949 26.343 1.00 84.25 90 GLY A O 1
ATOM 626 N N . GLY A 1 91 ? 4.930 5.608 25.654 1.00 85.94 91 GLY A N 1
ATOM 627 C CA . GLY A 1 91 ? 3.695 4.992 26.132 1.00 85.94 91 GLY A CA 1
ATOM 628 C C . GLY A 1 91 ? 3.292 3.796 25.268 1.00 85.94 91 GLY A C 1
ATOM 629 O O . GLY A 1 91 ? 3.544 3.772 24.067 1.00 85.94 91 GLY A O 1
ATOM 630 N N . GLN A 1 92 ? 2.621 2.810 25.861 1.00 90.62 92 GLN A N 1
ATOM 631 C CA . GLN A 1 92 ? 2.057 1.680 25.123 1.00 90.62 92 GLN A CA 1
ATOM 632 C C . GLN A 1 92 ? 0.609 1.423 25.529 1.00 90.62 92 GLN A C 1
ATOM 634 O O . GLN A 1 92 ? 0.215 1.645 26.677 1.00 90.62 92 GLN A O 1
ATOM 639 N N . VAL A 1 93 ? -0.186 0.938 24.581 1.00 92.88 93 VAL A N 1
ATOM 640 C CA . VAL A 1 93 ? -1.585 0.562 24.796 1.00 92.88 93 VAL A CA 1
ATOM 641 C C . VAL A 1 93 ? -1.855 -0.796 24.177 1.00 92.88 93 VAL A C 1
ATOM 643 O O . VAL A 1 93 ? -1.379 -1.098 23.087 1.00 92.88 93 VAL A O 1
ATOM 646 N N . ARG A 1 94 ? -2.637 -1.629 24.857 1.00 94.62 94 ARG A N 1
ATOM 647 C CA . ARG A 1 94 ? -3.067 -2.909 24.295 1.00 94.62 94 ARG A CA 1
ATOM 648 C C . ARG A 1 94 ? -4.237 -2.682 23.341 1.00 94.62 94 ARG A C 1
ATOM 650 O O . ARG A 1 94 ? -5.212 -2.039 23.722 1.00 94.62 94 ARG A O 1
ATOM 657 N N . GLY A 1 95 ? -4.150 -3.208 22.127 1.00 94.94 95 GLY A N 1
ATOM 658 C CA . GLY A 1 95 ? -5.213 -3.183 21.127 1.00 94.94 95 GLY A CA 1
ATOM 659 C C . GLY A 1 95 ? -5.757 -4.582 20.877 1.00 94.94 95 GLY A C 1
ATOM 660 O O . GLY A 1 95 ? -4.986 -5.529 20.726 1.00 94.94 95 GLY A O 1
ATOM 661 N N . ILE A 1 96 ? -7.083 -4.714 20.840 1.00 96.75 96 ILE A N 1
ATOM 662 C CA . ILE A 1 96 ? -7.759 -5.991 20.589 1.00 96.75 96 ILE A CA 1
ATOM 663 C C . ILE A 1 96 ? -8.841 -5.787 19.539 1.00 96.75 96 ILE A C 1
ATOM 665 O O . ILE A 1 96 ? -9.669 -4.884 19.667 1.00 96.75 96 ILE A O 1
ATOM 669 N N . GLY A 1 97 ? -8.855 -6.624 18.508 1.00 96.88 97 GLY A N 1
ATOM 670 C CA . GLY A 1 97 ? -9.857 -6.520 17.457 1.00 96.88 97 GLY A CA 1
ATOM 671 C C . GLY A 1 97 ? -9.473 -7.258 16.192 1.00 96.88 97 GLY A C 1
ATOM 672 O O . GLY A 1 97 ? -8.852 -8.317 16.252 1.00 96.88 97 GLY A O 1
ATOM 673 N N . THR A 1 98 ? -9.862 -6.705 15.048 1.00 97.62 98 THR A N 1
ATOM 674 C CA . THR A 1 98 ? -9.563 -7.286 13.738 1.00 97.62 98 THR A CA 1
ATOM 675 C C . THR A 1 98 ? -8.883 -6.277 12.821 1.00 97.62 98 THR A C 1
ATOM 677 O O . THR A 1 98 ? -9.220 -5.095 12.803 1.00 97.62 98 THR A O 1
ATOM 680 N N . VAL A 1 99 ? -7.916 -6.768 12.054 1.00 97.50 99 VAL A N 1
ATOM 681 C CA . VAL A 1 99 ? -7.247 -6.056 10.963 1.00 97.50 99 VAL A CA 1
ATOM 682 C C . VAL A 1 99 ? -7.863 -6.521 9.653 1.00 97.50 99 VAL A C 1
ATOM 684 O O . VAL A 1 99 ? -7.991 -7.726 9.431 1.00 97.50 99 VAL A O 1
ATOM 687 N N . THR A 1 100 ? -8.207 -5.578 8.782 1.00 97.50 100 THR A N 1
ATOM 688 C CA . THR A 1 100 ? -8.642 -5.871 7.415 1.00 97.50 100 THR A CA 1
ATOM 689 C C . THR A 1 100 ? -7.425 -5.945 6.512 1.00 97.50 100 THR A C 1
ATOM 691 O O . THR A 1 100 ? -6.561 -5.072 6.561 1.00 97.50 100 THR A O 1
ATOM 694 N N . SER A 1 101 ? -7.353 -6.969 5.667 1.00 97.62 101 SER A N 1
ATOM 695 C CA . SER A 1 101 ? -6.293 -7.118 4.674 1.00 97.62 101 SER A CA 1
ATOM 696 C C . SER A 1 101 ? -6.828 -7.573 3.321 1.00 97.62 101 SER A C 1
ATOM 698 O O . SER A 1 101 ? -7.857 -8.241 3.240 1.00 97.62 101 SER A O 1
ATOM 700 N N . ARG A 1 102 ? -6.143 -7.180 2.247 1.00 97.31 102 ARG A N 1
ATOM 701 C CA . ARG A 1 102 ? -6.471 -7.558 0.865 1.00 97.31 102 ARG A CA 1
ATOM 702 C C . ARG A 1 102 ? -5.232 -7.523 -0.016 1.00 97.31 102 ARG A C 1
ATOM 704 O O . ARG A 1 102 ? -4.317 -6.728 0.223 1.00 97.31 102 ARG A O 1
ATOM 711 N N . ALA A 1 103 ? -5.224 -8.367 -1.040 1.00 98.31 103 ALA A N 1
ATOM 712 C CA . ALA A 1 103 ? -4.221 -8.359 -2.091 1.00 98.31 103 ALA A CA 1
ATOM 713 C C . ALA A 1 103 ? -4.836 -7.852 -3.392 1.00 98.31 103 ALA A C 1
ATOM 715 O O . ALA A 1 103 ? -5.983 -8.164 -3.712 1.00 98.31 103 ALA A O 1
ATOM 716 N N . ALA A 1 104 ? -4.058 -7.098 -4.155 1.00 97.94 104 ALA A N 1
ATOM 717 C CA . ALA A 1 104 ? -4.473 -6.559 -5.436 1.00 97.94 104 ALA A CA 1
ATOM 718 C C . ALA A 1 104 ? -3.392 -6.767 -6.493 1.00 97.94 104 ALA A C 1
ATOM 720 O O . ALA A 1 104 ? -2.199 -6.675 -6.205 1.00 97.94 104 ALA A O 1
ATOM 721 N N . LEU A 1 105 ? -3.823 -7.012 -7.727 1.00 98.12 105 LEU A N 1
ATOM 722 C CA . LEU A 1 105 ? -2.967 -7.154 -8.891 1.00 98.12 105 LEU A CA 1
ATOM 723 C C . LEU A 1 105 ? -3.339 -6.103 -9.937 1.00 98.12 105 LEU A C 1
ATOM 725 O O . LEU A 1 105 ? -4.493 -6.018 -10.348 1.00 98.12 105 LEU A O 1
ATOM 729 N N . THR A 1 106 ? -2.359 -5.317 -10.380 1.00 97.56 106 THR A N 1
ATOM 730 C CA . THR A 1 106 ? -2.529 -4.281 -11.412 1.00 97.56 106 THR A CA 1
ATOM 731 C C . THR A 1 106 ? -1.750 -4.658 -12.670 1.00 97.56 106 THR A C 1
ATOM 733 O O . THR A 1 106 ? -0.569 -5.001 -12.601 1.00 97.56 106 THR A O 1
ATOM 736 N N . GLY A 1 107 ? -2.426 -4.628 -13.819 1.00 96.25 107 GLY A N 1
ATOM 737 C CA . GLY A 1 107 ? -1.882 -4.965 -15.137 1.00 96.25 107 GLY A CA 1
ATOM 738 C C . GLY A 1 107 ? -1.357 -6.396 -15.270 1.00 96.25 107 GLY A C 1
ATOM 739 O O . GLY A 1 107 ? -0.564 -6.661 -16.161 1.00 96.25 107 GLY A O 1
ATOM 740 N N . GLY A 1 108 ? -1.715 -7.308 -14.359 1.00 96.75 108 GLY A N 1
ATOM 741 C CA . GLY A 1 108 ? -1.134 -8.655 -14.320 1.00 96.75 108 GLY A CA 1
ATOM 742 C C . GLY A 1 108 ? 0.338 -8.699 -13.880 1.00 96.75 108 GLY A C 1
ATOM 743 O O . GLY A 1 108 ? 0.952 -9.760 -13.945 1.00 96.75 108 GLY A O 1
ATOM 744 N N . HIS A 1 109 ? 0.907 -7.571 -13.441 1.00 96.88 109 HIS A N 1
ATOM 745 C CA . HIS A 1 109 ? 2.337 -7.412 -13.157 1.00 96.88 109 HIS A CA 1
ATOM 746 C C . HIS A 1 109 ? 2.620 -6.992 -11.719 1.00 96.88 109 HIS A C 1
ATOM 748 O O . HIS A 1 109 ? 3.528 -7.523 -11.081 1.00 96.88 109 HIS A O 1
ATOM 754 N N . LEU A 1 110 ? 1.875 -6.008 -11.217 1.00 97.50 110 LEU A N 1
ATOM 755 C CA . LEU A 1 110 ? 2.154 -5.386 -9.932 1.00 97.50 110 LEU A CA 1
ATOM 756 C C . LEU A 1 110 ? 1.261 -5.977 -8.852 1.00 97.50 110 LEU A C 1
ATOM 758 O O . LEU A 1 110 ? 0.043 -5.827 -8.919 1.00 97.50 110 LEU A O 1
ATOM 762 N N . LEU A 1 111 ? 1.873 -6.593 -7.849 1.00 98.50 111 LEU A N 1
ATOM 763 C CA . LEU A 1 111 ? 1.207 -7.148 -6.683 1.00 98.50 111 LEU A CA 1
ATOM 764 C C . LEU A 1 111 ? 1.310 -6.170 -5.510 1.00 98.50 111 LEU A C 1
ATOM 766 O O . LEU A 1 111 ? 2.396 -5.692 -5.173 1.00 98.50 111 LEU A O 1
ATOM 770 N N . GLN A 1 112 ? 0.178 -5.920 -4.862 1.00 98.44 112 GLN A N 1
ATOM 771 C CA . GLN A 1 112 ? 0.101 -5.186 -3.608 1.00 98.44 112 GLN A CA 1
ATOM 772 C C . GLN A 1 112 ? -0.551 -6.057 -2.540 1.00 98.44 112 GLN A C 1
ATOM 774 O O . GLN A 1 112 ? -1.593 -6.657 -2.791 1.00 98.44 112 GLN A O 1
ATOM 779 N N . GLY A 1 113 ? 0.040 -6.104 -1.352 1.00 98.44 113 GLY A N 1
ATOM 780 C CA . GLY A 1 113 ? -0.627 -6.554 -0.133 1.00 98.44 113 GLY A CA 1
ATOM 781 C C . GLY A 1 113 ? -0.911 -5.337 0.726 1.00 98.44 113 GLY A C 1
ATOM 782 O O . GLY A 1 113 ? -0.031 -4.502 0.911 1.00 98.44 113 GLY A O 1
ATOM 783 N N . SER A 1 114 ? -2.125 -5.209 1.244 1.00 98.12 114 SER A N 1
ATOM 784 C CA . SER A 1 114 ? -2.500 -4.091 2.109 1.00 98.12 114 SER A CA 1
ATOM 785 C C . SER A 1 114 ? -3.198 -4.594 3.356 1.00 98.12 114 SER A C 1
ATOM 787 O O . SER A 1 114 ? -3.960 -5.559 3.297 1.00 98.12 114 SER A O 1
ATOM 789 N N . SER A 1 115 ? -2.929 -3.942 4.477 1.00 98.12 115 SER A N 1
ATOM 790 C CA . SER A 1 115 ? -3.569 -4.204 5.760 1.00 98.12 115 SER A CA 1
ATOM 791 C C . SER A 1 115 ? -3.831 -2.884 6.475 1.00 98.12 115 SER A C 1
ATOM 793 O O . SER A 1 115 ? -3.046 -1.943 6.369 1.00 98.12 115 SER A O 1
ATOM 795 N N . TYR A 1 116 ? -4.956 -2.781 7.171 1.00 98.06 116 TYR A N 1
ATOM 796 C CA . TYR A 1 116 ? -5.289 -1.603 7.963 1.00 98.06 116 TYR A CA 1
ATOM 797 C C . TYR A 1 116 ? -6.303 -1.929 9.056 1.00 98.06 116 TYR A C 1
ATOM 799 O O . TYR A 1 116 ? -7.017 -2.933 9.000 1.00 98.06 116 TYR A O 1
ATOM 807 N N . ALA A 1 117 ? -6.368 -1.059 10.056 1.00 96.88 117 ALA A N 1
ATOM 808 C CA . ALA A 1 117 ? -7.359 -1.126 11.115 1.00 96.88 117 ALA A CA 1
ATOM 809 C C . ALA A 1 117 ? -7.777 0.272 11.566 1.00 96.88 117 ALA A C 1
ATOM 811 O O . ALA A 1 117 ? -6.966 1.199 11.614 1.00 96.88 117 ALA A O 1
ATOM 812 N N . VAL A 1 118 ? -9.048 0.394 11.937 1.00 96.06 118 VAL A N 1
ATOM 813 C CA . VAL A 1 118 ? -9.619 1.571 12.588 1.00 96.06 118 VAL A CA 1
ATOM 814 C C . VAL A 1 118 ? -9.518 1.382 14.097 1.00 96.06 118 VAL A C 1
ATOM 816 O O . VAL A 1 118 ? -10.178 0.523 14.683 1.00 96.06 118 VAL A O 1
ATOM 819 N N . LEU A 1 119 ? -8.690 2.193 14.733 1.00 95.12 119 LEU A N 1
ATOM 820 C CA . LEU A 1 119 ? -8.444 2.197 16.162 1.00 95.12 119 LEU A CA 1
ATOM 821 C C . LEU A 1 119 ? -9.404 3.166 16.849 1.00 95.12 119 LEU A C 1
ATOM 823 O O . LEU A 1 119 ? -9.619 4.292 16.394 1.00 95.12 119 LEU A O 1
ATOM 827 N N . GLY A 1 120 ? -9.954 2.736 17.979 1.00 92.62 120 GLY A N 1
ATOM 828 C CA . GLY A 1 120 ? -10.806 3.570 18.817 1.00 92.62 120 GLY A CA 1
ATOM 829 C C . GLY A 1 120 ? -10.779 3.131 20.279 1.00 92.62 120 GLY A C 1
ATOM 830 O O . GLY A 1 120 ? -10.313 2.033 20.591 1.00 92.62 120 GLY A O 1
ATOM 831 N N . PRO A 1 121 ? -11.264 3.973 21.202 1.00 90.88 121 PRO A N 1
ATOM 832 C CA . PRO A 1 121 ? -11.303 3.627 22.615 1.00 90.88 121 PRO A CA 1
ATOM 833 C C . PRO A 1 121 ? -12.228 2.429 22.852 1.00 90.88 121 PRO A C 1
ATOM 835 O O . PRO A 1 121 ? -13.318 2.353 22.277 1.00 90.88 121 PRO A O 1
ATOM 838 N N . SER A 1 122 ? -11.825 1.511 23.736 1.00 89.50 122 SER A N 1
ATOM 839 C CA . SER A 1 122 ? -12.743 0.464 24.183 1.00 89.50 122 SER A CA 1
ATOM 840 C C . SER A 1 122 ? -13.929 1.077 24.923 1.00 89.50 122 SER A C 1
ATOM 842 O O . SER A 1 122 ? -13.758 1.864 25.855 1.00 89.50 122 SER A O 1
ATOM 844 N N . ARG A 1 123 ? -15.144 0.669 24.544 1.00 83.38 123 ARG A N 1
ATOM 845 C CA . ARG A 1 123 ? -16.379 1.094 25.225 1.00 83.38 123 ARG A CA 1
ATOM 846 C C . ARG A 1 123 ? -16.563 0.416 26.580 1.00 83.38 123 ARG A C 1
ATOM 848 O O . ARG A 1 123 ? -17.178 0.987 27.470 1.00 83.38 123 ARG A O 1
ATOM 855 N N . ASN A 1 124 ? -16.032 -0.797 26.724 1.00 83.88 124 ASN A N 1
ATOM 856 C CA . ASN A 1 124 ? -16.236 -1.632 27.905 1.00 83.88 124 ASN A CA 1
ATOM 857 C C . ASN A 1 124 ? -15.072 -1.551 28.901 1.00 83.88 124 ASN A C 1
ATOM 859 O O . ASN A 1 124 ? -15.191 -2.059 30.013 1.00 83.88 124 ASN A O 1
ATOM 863 N N . GLY A 1 125 ? -13.934 -0.967 28.501 1.00 83.06 125 GLY A N 1
ATOM 864 C CA . GLY A 1 125 ? -12.730 -0.867 29.336 1.00 83.06 125 GLY A CA 1
ATOM 865 C C . GLY A 1 125 ? -12.104 -2.219 29.703 1.00 83.06 125 GLY A C 1
ATOM 866 O O . GLY A 1 125 ? -11.241 -2.279 30.575 1.00 83.06 125 GLY A O 1
ATOM 867 N N . ARG A 1 126 ? -12.545 -3.307 29.062 1.00 89.19 126 ARG A N 1
ATOM 868 C CA . ARG A 1 126 ? -12.073 -4.677 29.274 1.00 89.19 126 ARG A CA 1
ATOM 869 C C . ARG A 1 126 ? -12.113 -5.461 27.969 1.00 89.19 126 ARG A C 1
ATOM 871 O O . ARG A 1 126 ? -12.893 -5.147 27.070 1.00 89.19 126 ARG A O 1
ATOM 878 N N . ARG A 1 127 ? -11.328 -6.535 27.907 1.00 93.38 127 ARG A N 1
ATOM 879 C CA . ARG A 1 127 ? -11.365 -7.498 26.801 1.00 93.38 127 ARG A CA 1
ATOM 880 C C . ARG A 1 127 ? -12.740 -8.167 26.706 1.00 93.38 127 ARG A C 1
ATOM 882 O O . ARG A 1 127 ? -13.279 -8.630 27.711 1.00 93.38 127 ARG A O 1
ATOM 889 N N . MET A 1 128 ? -13.267 -8.238 25.489 1.00 95.12 128 MET A N 1
ATOM 890 C CA . MET A 1 128 ? -14.529 -8.898 25.154 1.00 95.12 128 MET A CA 1
ATOM 891 C C . MET A 1 128 ? -14.285 -10.289 24.547 1.00 95.12 128 MET A C 1
ATOM 893 O O . MET A 1 128 ? -13.143 -10.714 24.359 1.00 95.12 128 MET A O 1
ATOM 897 N N . SER A 1 129 ? -15.357 -11.031 24.264 1.00 95.56 129 SER A N 1
ATOM 898 C CA . SER A 1 129 ? -15.262 -12.298 23.531 1.00 95.56 129 SER A CA 1
ATOM 899 C C . SER A 1 129 ? -14.866 -12.062 22.069 1.00 95.56 129 SER A C 1
ATOM 901 O O . SER A 1 129 ? -15.095 -10.989 21.516 1.00 95.56 129 SER A O 1
ATOM 903 N N . TRP A 1 130 ? -14.326 -13.079 21.393 1.00 95.62 130 TRP A N 1
ATOM 904 C CA . TRP A 1 130 ? -14.028 -12.966 19.960 1.00 95.62 130 TRP A CA 1
ATOM 905 C C . TRP A 1 130 ? -15.267 -12.682 19.104 1.00 95.62 130 TRP A C 1
ATOM 907 O O . TRP A 1 130 ? -15.159 -11.951 18.126 1.00 95.62 130 TRP A O 1
ATOM 917 N N . ALA A 1 131 ? -16.449 -13.168 19.502 1.00 96.25 131 ALA A N 1
ATOM 918 C CA . ALA A 1 131 ? -17.707 -12.861 18.819 1.00 96.25 131 ALA A CA 1
ATOM 919 C C . ALA A 1 131 ? -17.982 -11.346 18.754 1.00 96.25 131 ALA A C 1
ATOM 921 O O . ALA A 1 131 ? -18.423 -10.841 17.724 1.00 96.25 131 ALA A O 1
ATOM 922 N N . HIS A 1 132 ? -17.649 -10.608 19.820 1.00 95.19 132 HIS A N 1
ATOM 923 C CA . HIS A 1 132 ? -17.751 -9.147 19.839 1.00 95.19 132 HIS A CA 1
ATOM 924 C C . HIS A 1 132 ? -16.847 -8.504 18.782 1.00 95.19 132 HIS A C 1
ATOM 926 O O . HIS A 1 132 ? -17.314 -7.694 17.983 1.00 95.19 132 HIS A O 1
ATOM 932 N N . TYR A 1 133 ? -15.574 -8.894 18.720 1.00 95.81 133 TYR A N 1
ATOM 933 C CA . TYR A 1 133 ? -14.623 -8.311 17.767 1.00 95.81 133 TYR A CA 1
ATOM 934 C C . TYR A 1 133 ? -14.922 -8.697 16.314 1.00 95.81 133 TYR A C 1
ATOM 936 O O . TYR A 1 133 ? -14.799 -7.864 15.422 1.00 95.81 133 TYR A O 1
ATOM 944 N N . LEU A 1 134 ? -15.382 -9.926 16.075 1.00 94.00 134 LEU A N 1
ATOM 945 C CA . LEU A 1 134 ? -15.777 -10.395 14.743 1.00 94.00 134 LEU A CA 1
ATOM 946 C C . LEU A 1 134 ? -17.045 -9.701 14.225 1.00 94.00 134 LEU A C 1
ATOM 948 O O . LEU A 1 134 ? -17.202 -9.556 13.018 1.00 94.00 134 LEU A O 1
ATOM 952 N N . SER A 1 135 ? -17.917 -9.218 15.117 1.00 94.94 135 SER A N 1
ATOM 953 C CA . SER A 1 135 ? -19.069 -8.386 14.734 1.00 94.94 135 SER A CA 1
ATOM 954 C C . SER A 1 135 ? -18.701 -6.942 14.357 1.00 94.94 135 SER A C 1
ATOM 956 O O . SER A 1 135 ? -19.544 -6.215 13.837 1.00 94.94 135 SER A O 1
ATOM 958 N N . HIS A 1 136 ? -17.438 -6.540 14.554 1.00 93.44 136 HIS A N 1
ATOM 959 C CA . HIS A 1 136 ? -16.908 -5.227 14.176 1.00 93.44 136 HIS A CA 1
ATOM 960 C C . HIS A 1 136 ? -15.642 -5.361 13.301 1.00 93.44 136 HIS A C 1
ATOM 962 O O . HIS A 1 136 ? -14.543 -5.016 13.751 1.00 93.44 136 HIS A O 1
ATOM 968 N N . PRO A 1 137 ? -15.775 -5.853 12.053 1.00 93.56 137 PRO A N 1
ATOM 969 C CA . PRO A 1 137 ? -14.653 -6.034 11.135 1.00 93.56 137 PRO A CA 1
ATOM 970 C C . PRO A 1 137 ? -13.793 -4.779 10.963 1.00 93.56 137 PRO A C 1
ATOM 972 O O . PRO A 1 137 ? -14.311 -3.669 10.831 1.00 93.56 137 PRO A O 1
ATOM 975 N N . GLY A 1 138 ? -12.475 -4.963 10.959 1.00 94.50 138 GLY A N 1
ATOM 976 C CA . GLY A 1 138 ? -11.495 -3.901 10.735 1.00 94.50 138 GLY A CA 1
ATOM 977 C C . GLY A 1 138 ? -11.364 -2.900 11.885 1.00 94.50 138 GLY A C 1
ATOM 978 O O . GLY A 1 138 ? -10.717 -1.867 11.708 1.00 94.50 138 GLY A O 1
ATOM 979 N N . ARG A 1 139 ? -11.983 -3.157 13.047 1.00 95.75 139 ARG A N 1
ATOM 980 C CA . ARG A 1 139 ? -11.885 -2.289 14.229 1.00 95.75 139 ARG A CA 1
ATOM 981 C C . ARG A 1 139 ? -11.007 -2.906 15.307 1.00 95.75 139 ARG A C 1
ATOM 983 O O . ARG A 1 139 ? -11.102 -4.098 15.599 1.00 95.75 139 ARG A O 1
ATOM 990 N N . VAL A 1 140 ? -10.204 -2.056 15.938 1.00 96.00 140 VAL A N 1
ATOM 991 C CA . VAL A 1 140 ? -9.324 -2.393 17.059 1.00 96.00 140 VAL A CA 1
ATOM 992 C C . VAL A 1 140 ? -9.663 -1.491 18.238 1.00 96.00 140 VAL A C 1
ATOM 994 O O . VAL A 1 140 ? -9.572 -0.266 18.157 1.00 96.00 140 VAL A O 1
ATOM 997 N N . GLU A 1 141 ? -10.064 -2.104 19.346 1.00 95.44 141 GLU A N 1
ATOM 998 C CA . GLU A 1 141 ? -10.340 -1.400 20.590 1.00 95.44 141 GLU A CA 1
ATOM 999 C C . GLU A 1 141 ? -9.070 -1.242 21.420 1.00 95.44 141 GLU A C 1
ATOM 1001 O O . GLU A 1 141 ? -8.384 -2.218 21.729 1.00 95.44 141 GLU A O 1
ATOM 1006 N N . LEU A 1 142 ? -8.798 -0.007 21.825 1.00 94.38 142 LEU A N 1
ATOM 1007 C CA . LEU A 1 142 ? -7.655 0.363 22.646 1.00 94.38 142 LEU A CA 1
ATOM 1008 C C . LEU A 1 142 ? -8.013 0.279 24.136 1.00 94.38 142 LEU A C 1
ATOM 1010 O O . LEU A 1 142 ? -8.961 0.913 24.609 1.00 94.38 142 LEU A O 1
ATOM 1014 N N . MET A 1 143 ? -7.222 -0.497 24.874 1.00 91.12 143 MET A N 1
ATOM 1015 C CA . MET A 1 143 ? -7.339 -0.748 26.310 1.00 91.12 143 MET A CA 1
ATOM 1016 C C . MET A 1 143 ? -6.350 0.142 27.066 1.00 91.12 143 MET A C 1
ATOM 1018 O O . MET A 1 143 ? -5.279 -0.298 27.480 1.00 91.12 143 MET A O 1
ATOM 1022 N N . GLY A 1 144 ? -6.685 1.423 27.205 1.00 85.62 144 GLY A N 1
ATOM 1023 C CA . GLY A 1 144 ? -5.847 2.397 27.901 1.00 85.62 144 GLY A CA 1
ATOM 1024 C C . GLY A 1 144 ? -5.974 3.800 27.323 1.00 85.62 144 GLY A C 1
ATOM 1025 O O . GLY A 1 144 ? -6.874 4.086 26.535 1.00 85.62 144 GLY A O 1
ATOM 1026 N N . LYS A 1 145 ? -5.074 4.691 27.747 1.00 83.19 145 LYS A N 1
ATOM 1027 C CA . LYS A 1 145 ? -5.047 6.094 27.323 1.00 83.19 145 LYS A CA 1
ATOM 1028 C C . LYS A 1 145 ? -3.716 6.399 26.650 1.00 83.19 145 LYS A C 1
ATOM 1030 O O . LYS A 1 145 ? -2.715 6.564 27.335 1.00 83.19 145 LYS A O 1
ATOM 1035 N N . VAL A 1 146 ? -3.732 6.502 25.327 1.00 84.62 146 VAL A N 1
ATOM 1036 C CA . VAL A 1 146 ? -2.647 7.079 24.523 1.00 84.62 146 VAL A CA 1
ATOM 1037 C C . VAL A 1 146 ? -3.300 7.969 23.466 1.00 84.62 146 VAL A C 1
ATOM 1039 O O . VAL A 1 146 ? -4.401 7.670 22.998 1.00 84.62 146 VAL A O 1
ATOM 1042 N N . GLY A 1 147 ? -2.676 9.105 23.156 1.00 88.50 147 GLY A N 1
ATOM 1043 C CA . GLY A 1 147 ? -3.189 10.033 22.149 1.00 88.50 147 GLY A CA 1
ATOM 1044 C C . GLY A 1 147 ? -3.097 9.443 20.741 1.00 88.50 147 GLY A C 1
ATOM 1045 O O . GLY A 1 147 ? -2.136 8.745 20.429 1.00 88.50 147 GLY A O 1
ATOM 1046 N N . ALA A 1 148 ? -4.073 9.751 19.883 1.00 90.25 148 ALA A N 1
ATOM 1047 C CA . ALA A 1 148 ? -4.074 9.303 18.488 1.00 90.25 148 ALA A CA 1
ATOM 1048 C C . ALA A 1 148 ? -2.805 9.750 17.742 1.00 90.25 148 ALA A C 1
ATOM 1050 O O . ALA A 1 148 ? -2.167 8.932 17.089 1.00 90.25 148 ALA A O 1
ATOM 1051 N N . ASP A 1 149 ? -2.390 11.007 17.918 1.00 91.12 149 ASP A N 1
ATOM 1052 C CA . ASP A 1 149 ? -1.176 11.544 17.288 1.00 91.12 149 ASP A CA 1
ATOM 1053 C C . ASP A 1 149 ? 0.096 10.842 17.778 1.00 91.12 149 ASP A C 1
ATOM 1055 O O . ASP A 1 149 ? 1.017 10.607 17.000 1.00 91.12 149 ASP A O 1
ATOM 1059 N N . ASP A 1 150 ? 0.135 10.464 19.058 1.00 92.62 150 ASP A N 1
ATOM 1060 C CA . ASP A 1 150 ? 1.276 9.762 19.647 1.00 92.62 150 ASP A CA 1
ATOM 1061 C C . ASP A 1 150 ? 1.380 8.323 19.123 1.00 92.62 150 ASP A C 1
ATOM 1063 O O . ASP A 1 150 ? 2.468 7.879 18.761 1.00 92.62 150 ASP A O 1
ATOM 1067 N N . LEU A 1 151 ? 0.247 7.617 18.999 1.00 93.94 151 LEU A N 1
ATOM 1068 C CA . LEU A 1 151 ? 0.182 6.296 18.360 1.00 93.94 151 LEU A CA 1
ATOM 1069 C C . LEU A 1 151 ? 0.523 6.362 16.870 1.00 93.94 151 LEU A C 1
ATOM 1071 O O . LEU A 1 151 ? 1.243 5.505 16.367 1.00 93.94 151 LEU A O 1
ATOM 1075 N N . ALA A 1 152 ? 0.024 7.376 16.160 1.00 94.88 152 ALA A N 1
ATOM 1076 C CA . ALA A 1 152 ? 0.336 7.594 14.754 1.00 94.88 152 ALA A CA 1
ATOM 1077 C C . ALA A 1 152 ? 1.840 7.822 14.559 1.00 94.88 152 ALA A C 1
ATOM 1079 O O . ALA A 1 152 ? 2.458 7.171 13.721 1.00 94.88 152 ALA A O 1
ATOM 1080 N N . ALA A 1 153 ? 2.443 8.697 15.365 1.00 94.31 153 ALA A N 1
ATOM 1081 C CA . ALA A 1 153 ? 3.876 8.956 15.326 1.00 94.31 153 ALA A CA 1
ATOM 1082 C C . ALA A 1 153 ? 4.699 7.710 15.694 1.00 94.31 153 ALA A C 1
ATOM 1084 O O . ALA A 1 153 ? 5.679 7.421 15.014 1.00 94.31 153 ALA A O 1
ATOM 1085 N N . GLY A 1 154 ? 4.280 6.950 16.713 1.00 94.12 154 GLY A N 1
ATOM 1086 C CA . GLY A 1 154 ? 4.942 5.708 17.121 1.00 94.12 154 GLY A CA 1
ATOM 1087 C C . GLY A 1 154 ? 4.893 4.630 16.037 1.00 94.12 154 GLY A C 1
ATOM 1088 O O . GLY A 1 154 ? 5.904 3.999 15.749 1.00 94.12 154 GLY A O 1
ATOM 1089 N N . PHE A 1 155 ? 3.752 4.476 15.362 1.00 94.69 155 PHE A N 1
ATOM 1090 C CA . PHE A 1 155 ? 3.597 3.538 14.247 1.00 94.69 155 PHE A CA 1
ATOM 1091 C C . PHE A 1 155 ? 4.428 3.922 13.010 1.00 94.69 155 PHE A C 1
ATOM 1093 O O . PHE A 1 155 ? 4.914 3.051 12.288 1.00 94.69 155 PHE A O 1
ATOM 1100 N N . LEU A 1 156 ? 4.582 5.224 12.749 1.00 95.38 156 LEU A N 1
ATOM 1101 C CA . LEU A 1 156 ? 5.352 5.740 11.614 1.00 95.38 156 LEU A CA 1
ATOM 1102 C C . LEU A 1 156 ? 6.856 5.875 11.892 1.00 95.38 156 LEU A C 1
ATOM 1104 O O . LEU A 1 156 ? 7.597 6.224 10.970 1.00 95.38 156 LEU A O 1
ATOM 1108 N N . ALA A 1 157 ? 7.306 5.644 13.126 1.00 91.62 157 ALA A N 1
ATOM 1109 C CA . ALA A 1 157 ? 8.716 5.717 13.478 1.00 91.62 157 ALA A CA 1
ATOM 1110 C C . ALA A 1 157 ? 9.547 4.682 12.697 1.00 91.62 157 ALA A C 1
ATOM 1112 O O . ALA A 1 157 ? 9.051 3.633 12.269 1.00 91.62 157 ALA A O 1
ATOM 1113 N N . ASP A 1 158 ? 10.826 5.003 12.494 1.00 82.94 158 ASP A N 1
ATOM 1114 C CA . ASP A 1 158 ? 11.775 4.042 11.942 1.00 82.94 158 ASP A CA 1
ATOM 1115 C C . ASP A 1 158 ? 12.170 3.021 13.017 1.00 82.94 158 ASP A C 1
ATOM 1117 O O . ASP A 1 158 ? 12.320 3.359 14.192 1.00 82.94 158 ASP A O 1
ATOM 1121 N N . GLY A 1 159 ? 12.335 1.766 12.608 1.00 77.81 159 GLY A N 1
ATOM 1122 C CA . GLY A 1 159 ? 12.455 0.628 13.516 1.00 77.81 159 GLY A CA 1
ATOM 1123 C C . GLY A 1 159 ? 11.101 0.018 13.889 1.00 77.81 159 GLY A C 1
ATOM 1124 O O . GLY A 1 159 ? 10.100 0.700 14.092 1.00 77.81 159 GLY A O 1
ATOM 1125 N N . ARG A 1 160 ? 11.062 -1.314 13.938 1.00 78.12 160 ARG A N 1
ATOM 1126 C CA . ARG A 1 160 ? 9.879 -2.089 14.315 1.00 78.12 160 ARG A CA 1
ATOM 1127 C C . ARG A 1 160 ? 10.231 -2.948 15.517 1.00 78.12 160 ARG A C 1
ATOM 1129 O O . ARG A 1 160 ? 11.209 -3.688 15.469 1.00 78.12 160 ARG A O 1
ATOM 1136 N N . ASP A 1 161 ? 9.423 -2.855 16.564 1.00 82.44 161 ASP A N 1
ATOM 1137 C CA . ASP A 1 161 ? 9.496 -3.788 17.682 1.00 82.44 161 ASP A CA 1
ATOM 1138 C C . ASP A 1 161 ? 8.549 -4.970 17.403 1.00 82.44 161 ASP A C 1
ATOM 1140 O O . ASP A 1 161 ? 7.342 -4.752 17.241 1.00 82.44 161 ASP A O 1
ATOM 1144 N N . PRO A 1 162 ? 9.054 -6.216 17.328 1.00 81.00 162 PRO A N 1
ATOM 1145 C CA . PRO A 1 162 ? 8.220 -7.399 17.122 1.00 81.00 162 PRO A CA 1
ATOM 1146 C C . PRO A 1 162 ? 7.220 -7.658 18.263 1.00 81.00 162 PRO A C 1
ATOM 1148 O O . PRO A 1 162 ? 6.291 -8.443 18.086 1.00 81.00 162 PRO A O 1
ATOM 1151 N N . ALA A 1 163 ? 7.371 -7.012 19.424 1.00 85.12 163 ALA A N 1
ATOM 1152 C CA . ALA A 1 163 ? 6.402 -7.064 20.518 1.00 85.12 163 ALA A CA 1
ATOM 1153 C C . ALA A 1 163 ? 5.153 -6.188 20.277 1.00 85.12 163 ALA A C 1
ATOM 1155 O O . ALA A 1 163 ? 4.236 -6.166 21.109 1.00 85.12 163 ALA A O 1
ATOM 1156 N N . HIS A 1 164 ? 5.103 -5.437 19.174 1.00 90.44 164 HIS A N 1
ATOM 1157 C CA . HIS A 1 164 ? 4.019 -4.511 18.853 1.00 90.44 164 HIS A CA 1
ATOM 1158 C C . HIS A 1 164 ? 3.263 -4.901 17.580 1.00 90.44 164 HIS A C 1
ATOM 1160 O O . HIS A 1 164 ? 3.658 -5.799 16.841 1.00 90.44 164 HIS A O 1
ATOM 1166 N N . LEU A 1 165 ? 2.131 -4.232 17.341 1.00 91.00 165 LEU A N 1
ATOM 1167 C CA . LEU A 1 165 ? 1.306 -4.436 16.153 1.00 91.00 165 LEU A CA 1
ATOM 1168 C C . LEU A 1 165 ? 2.135 -4.330 14.864 1.00 91.00 165 LEU A C 1
ATOM 1170 O O . LEU A 1 165 ? 2.625 -3.259 14.503 1.00 91.00 165 LEU A O 1
ATOM 1174 N N . ASP A 1 166 ? 2.192 -5.438 14.130 1.00 92.75 166 ASP A N 1
ATOM 1175 C CA . ASP A 1 166 ? 2.878 -5.537 12.850 1.00 92.75 166 ASP A CA 1
ATOM 1176 C C . ASP A 1 166 ? 1.872 -5.733 11.701 1.00 92.75 166 ASP A C 1
ATOM 1178 O O . ASP A 1 166 ? 1.527 -6.848 11.305 1.00 92.75 166 ASP A O 1
ATOM 1182 N N . LEU A 1 167 ? 1.389 -4.616 11.146 1.00 95.44 167 LEU A N 1
ATOM 1183 C CA . LEU A 1 167 ? 0.553 -4.626 9.940 1.00 95.44 167 LEU A CA 1
ATOM 1184 C C . LEU A 1 167 ? 1.341 -5.051 8.689 1.00 95.44 167 LEU A C 1
ATOM 1186 O O . LEU A 1 167 ? 0.760 -5.594 7.739 1.00 95.44 167 LEU A O 1
ATOM 1190 N N . GLY A 1 168 ? 2.657 -4.856 8.691 1.00 93.56 168 GLY A N 1
ATOM 1191 C CA . GLY A 1 168 ? 3.539 -5.250 7.603 1.00 93.56 168 GLY A CA 1
ATOM 1192 C C . GLY A 1 168 ? 3.636 -6.753 7.447 1.00 93.56 168 GLY A C 1
ATOM 1193 O O . GLY A 1 168 ? 3.472 -7.248 6.343 1.00 93.56 168 GLY A O 1
ATOM 1194 N N . ALA A 1 169 ? 3.789 -7.496 8.539 1.00 93.75 169 ALA A N 1
ATOM 1195 C CA . ALA A 1 169 ? 3.790 -8.953 8.530 1.00 93.75 169 ALA A CA 1
ATOM 1196 C C . ALA A 1 169 ? 2.482 -9.514 7.953 1.00 93.75 169 ALA A C 1
ATOM 1198 O O . ALA A 1 169 ? 2.512 -10.460 7.168 1.00 93.75 169 ALA A O 1
ATOM 1199 N N . VAL A 1 170 ? 1.337 -8.895 8.271 1.00 95.62 170 VAL A N 1
ATOM 1200 C CA . VAL A 1 170 ? 0.033 -9.295 7.714 1.00 95.62 170 VAL A CA 1
ATOM 1201 C C . VAL A 1 170 ? -0.020 -9.057 6.201 1.00 95.62 170 VAL A C 1
ATOM 1203 O O . VAL A 1 170 ? -0.388 -9.954 5.443 1.00 95.62 170 VAL A O 1
ATOM 1206 N N . SER A 1 171 ? 0.354 -7.862 5.740 1.00 95.88 171 SER A N 1
ATOM 1207 C CA . SER A 1 171 ? 0.291 -7.505 4.314 1.00 95.88 171 SER A CA 1
ATOM 1208 C C . SER A 1 171 ? 1.360 -8.214 3.469 1.00 95.88 171 SER A C 1
ATOM 1210 O O . SER A 1 171 ? 1.057 -8.685 2.370 1.00 95.88 171 SER A O 1
ATOM 1212 N N . ALA A 1 172 ? 2.577 -8.368 3.991 1.00 95.56 172 ALA A N 1
ATOM 1213 C CA . ALA A 1 172 ? 3.660 -9.130 3.377 1.00 95.56 172 ALA A CA 1
ATOM 1214 C C . ALA A 1 172 ? 3.325 -10.624 3.300 1.00 95.56 172 ALA A C 1
ATOM 1216 O O . ALA A 1 172 ? 3.449 -11.217 2.229 1.00 95.56 172 ALA A O 1
ATOM 1217 N N . GLY A 1 173 ? 2.812 -11.208 4.389 1.00 96.56 173 GLY A N 1
ATOM 1218 C CA . GLY A 1 173 ? 2.366 -12.601 4.412 1.00 96.56 173 GLY A CA 1
ATOM 1219 C C . GLY A 1 173 ? 1.271 -12.872 3.380 1.00 96.56 173 GLY A C 1
ATOM 1220 O O . GLY A 1 173 ? 1.275 -13.912 2.723 1.00 96.56 173 GLY A O 1
ATOM 1221 N N . LEU A 1 174 ? 0.382 -11.901 3.150 1.00 95.88 174 LEU A N 1
ATOM 1222 C CA . LEU A 1 174 ? -0.627 -11.996 2.101 1.00 95.88 174 LEU A CA 1
ATOM 1223 C C . LEU A 1 174 ? -0.021 -11.970 0.689 1.00 95.88 174 LEU A C 1
ATOM 1225 O O . LEU A 1 174 ? -0.442 -12.743 -0.172 1.00 95.88 174 LEU A O 1
ATOM 1229 N N . MET A 1 175 ? 0.987 -11.126 0.440 1.00 97.06 175 MET A N 1
ATOM 1230 C CA . MET A 1 175 ? 1.727 -11.166 -0.827 1.00 97.06 175 MET A CA 1
ATOM 1231 C C . MET A 1 175 ? 2.436 -12.504 -1.018 1.00 97.06 175 MET A C 1
ATOM 1233 O O . MET A 1 175 ? 2.392 -13.060 -2.111 1.00 97.06 175 MET A O 1
ATOM 1237 N N . ASP A 1 176 ? 3.065 -13.041 0.023 1.00 97.31 176 ASP A N 1
ATOM 1238 C CA . ASP A 1 176 ? 3.770 -14.320 -0.055 1.00 97.31 176 ASP A CA 1
ATOM 1239 C C . ASP A 1 176 ? 2.803 -15.488 -0.292 1.00 97.31 176 ASP A C 1
ATOM 1241 O O . ASP A 1 176 ? 3.103 -16.393 -1.074 1.00 97.31 176 ASP A O 1
ATOM 1245 N N . ALA A 1 177 ? 1.587 -15.421 0.258 1.00 96.88 177 ALA A N 1
ATOM 1246 C CA . ALA A 1 177 ? 0.517 -16.363 -0.054 1.00 96.88 177 ALA A CA 1
ATOM 1247 C C . ALA A 1 177 ? 0.134 -16.334 -1.546 1.00 96.88 177 ALA A C 1
ATOM 1249 O O . ALA A 1 177 ? -0.068 -17.391 -2.136 1.00 96.88 177 ALA A O 1
ATOM 1250 N N . VAL A 1 178 ? 0.098 -15.161 -2.189 1.00 97.62 178 VAL A N 1
ATOM 1251 C CA . VAL A 1 178 ? -0.124 -15.056 -3.646 1.00 97.62 178 VAL A CA 1
ATOM 1252 C C . VAL A 1 178 ? 1.080 -15.591 -4.428 1.00 97.62 178 VAL A C 1
ATOM 1254 O O . VAL A 1 178 ? 0.916 -16.356 -5.371 1.00 97.62 178 VAL A O 1
ATOM 1257 N N . GLN A 1 179 ? 2.301 -15.240 -4.026 1.00 97.19 179 GLN A N 1
ATOM 1258 C CA . GLN A 1 179 ? 3.541 -15.625 -4.721 1.00 97.19 179 GLN A CA 1
ATOM 1259 C C . GLN A 1 179 ? 3.883 -17.119 -4.576 1.00 97.19 179 GLN A C 1
ATOM 1261 O O . GLN A 1 179 ? 4.696 -17.660 -5.329 1.00 97.19 179 GLN A O 1
ATOM 1266 N N . SER A 1 180 ? 3.299 -17.796 -3.585 1.00 96.94 180 SER A N 1
ATOM 1267 C CA . SER A 1 180 ? 3.462 -19.238 -3.376 1.00 96.94 180 SER A CA 1
ATOM 1268 C C . SER A 1 180 ? 2.550 -20.090 -4.264 1.00 96.94 180 SER A C 1
ATOM 1270 O O . SER A 1 180 ? 2.759 -21.302 -4.338 1.00 96.94 180 SER A O 1
ATOM 1272 N N . ARG A 1 181 ? 1.589 -19.473 -4.965 1.00 97.62 181 ARG A N 1
ATOM 1273 C CA . ARG A 1 181 ? 0.632 -20.163 -5.834 1.00 97.62 181 ARG A CA 1
ATOM 1274 C C . ARG A 1 181 ? 1.328 -20.875 -7.007 1.00 97.62 181 ARG A C 1
ATOM 1276 O O . ARG A 1 181 ? 2.267 -20.310 -7.569 1.00 97.62 181 ARG A O 1
ATOM 1283 N N . PRO A 1 182 ? 0.890 -22.090 -7.392 1.00 96.00 182 PRO A N 1
ATOM 1284 C CA . PRO A 1 182 ? 1.507 -22.857 -8.481 1.00 96.00 182 PRO A CA 1
ATOM 1285 C C . PRO A 1 182 ? 1.526 -22.144 -9.839 1.00 96.00 182 PRO A C 1
ATOM 1287 O O . PRO A 1 182 ? 2.412 -22.395 -10.649 1.00 96.00 182 PRO A O 1
ATOM 1290 N N . GLU A 1 183 ? 0.569 -21.253 -10.084 1.00 96.44 183 GLU A N 1
ATOM 1291 C CA . GLU A 1 183 ? 0.436 -20.480 -11.319 1.00 96.44 183 GLU A CA 1
ATOM 1292 C C . GLU A 1 183 ? 1.497 -19.366 -11.445 1.00 96.44 183 GLU A C 1
ATOM 1294 O O . GLU A 1 183 ? 1.623 -18.745 -12.499 1.00 96.44 183 GLU A O 1
ATOM 1299 N N . VAL A 1 184 ? 2.269 -19.097 -10.385 1.00 97.00 184 VAL A N 1
ATOM 1300 C CA . VAL A 1 184 ? 3.334 -18.087 -10.358 1.00 97.00 184 VAL A CA 1
ATOM 1301 C C . VAL A 1 184 ? 4.687 -18.749 -10.652 1.00 97.00 184 VAL A C 1
ATOM 1303 O O . VAL A 1 184 ? 5.216 -19.506 -9.840 1.00 97.00 184 VAL A O 1
ATOM 1306 N N . ASP A 1 185 ? 5.280 -18.437 -11.810 1.00 96.25 185 ASP A N 1
ATOM 1307 C CA . ASP A 1 185 ? 6.476 -19.119 -12.345 1.00 96.25 185 ASP A CA 1
ATOM 1308 C C . ASP A 1 185 ? 7.812 -18.792 -11.634 1.00 96.25 185 ASP A C 1
ATOM 1310 O O . ASP A 1 185 ? 8.835 -19.436 -11.883 1.00 96.25 185 ASP A O 1
ATOM 1314 N N . ARG A 1 186 ? 7.806 -17.806 -10.732 1.00 95.12 186 ARG A N 1
ATOM 1315 C CA . ARG A 1 186 ? 8.948 -17.270 -9.968 1.00 95.12 186 ARG A CA 1
ATOM 1316 C C . ARG A 1 186 ? 10.067 -16.650 -10.810 1.00 95.12 186 ARG A C 1
ATOM 1318 O O . ARG A 1 186 ? 11.225 -16.627 -10.387 1.00 95.12 186 ARG A O 1
ATOM 1325 N N . ARG A 1 187 ? 9.745 -16.119 -11.989 1.00 95.00 187 ARG A N 1
ATOM 1326 C CA . ARG A 1 187 ? 10.702 -15.551 -12.952 1.00 95.00 187 ARG A CA 1
ATOM 1327 C C . ARG A 1 187 ? 10.325 -14.115 -13.317 1.00 95.00 187 ARG A C 1
ATOM 1329 O O . ARG A 1 187 ? 9.938 -13.876 -14.450 1.00 95.00 187 ARG A O 1
ATOM 1336 N N . PRO A 1 188 ? 10.442 -13.131 -12.408 1.00 93.69 188 PRO A N 1
ATOM 1337 C CA . PRO A 1 188 ? 10.086 -11.753 -12.740 1.00 93.69 188 PRO A CA 1
ATOM 1338 C C . PRO A 1 188 ? 10.925 -11.226 -13.924 1.00 93.69 188 PRO A C 1
ATOM 1340 O O . PRO A 1 188 ? 12.113 -11.556 -14.019 1.00 93.69 188 PRO A O 1
ATOM 1343 N N . PRO A 1 189 ? 10.371 -10.342 -14.776 1.00 91.69 189 PRO A N 1
ATOM 1344 C CA . PRO A 1 189 ? 11.067 -9.827 -15.960 1.00 91.69 189 PRO A CA 1
ATOM 1345 C C . PRO A 1 189 ? 12.322 -9.009 -15.614 1.00 91.69 189 PRO A C 1
ATOM 1347 O O . PRO A 1 189 ? 13.223 -8.846 -16.434 1.00 91.69 189 PRO A O 1
ATOM 1350 N N . PHE A 1 190 ? 12.396 -8.484 -14.390 1.00 93.12 190 PHE A N 1
ATOM 1351 C CA . PHE A 1 190 ? 13.565 -7.817 -13.826 1.00 93.12 190 PHE A CA 1
ATOM 1352 C C . PHE A 1 190 ? 13.474 -7.796 -12.296 1.00 93.12 190 PHE A C 1
ATOM 1354 O O . PHE A 1 190 ? 12.412 -7.979 -11.702 1.00 93.12 190 PHE A O 1
ATOM 1361 N N . ARG A 1 191 ? 14.609 -7.564 -11.628 1.00 92.88 191 ARG A N 1
ATOM 1362 C CA . ARG A 1 191 ? 14.683 -7.553 -10.160 1.00 92.88 191 ARG A CA 1
ATOM 1363 C C . ARG A 1 191 ? 14.465 -6.155 -9.593 1.00 92.88 191 ARG A C 1
ATOM 1365 O O . ARG A 1 191 ? 15.347 -5.301 -9.719 1.00 92.88 191 ARG A O 1
ATOM 1372 N N . MET A 1 192 ? 13.359 -5.968 -8.880 1.00 94.94 192 MET A N 1
ATOM 1373 C CA . MET A 1 192 ? 13.104 -4.794 -8.044 1.00 94.94 192 MET A CA 1
ATOM 1374 C C . MET A 1 192 ? 12.753 -5.194 -6.620 1.00 94.94 192 MET A C 1
ATOM 1376 O O . MET A 1 192 ? 12.120 -6.220 -6.387 1.00 94.94 192 MET A O 1
ATOM 1380 N N . ALA A 1 193 ? 13.198 -4.370 -5.674 1.00 94.56 193 ALA A N 1
ATOM 1381 C CA . ALA A 1 193 ? 12.844 -4.542 -4.277 1.00 94.56 193 ALA A CA 1
ATOM 1382 C C . ALA A 1 193 ? 11.351 -4.254 -4.082 1.00 94.56 193 ALA A C 1
ATOM 1384 O O . ALA A 1 193 ? 10.779 -3.391 -4.758 1.00 94.56 193 ALA A O 1
ATOM 1385 N N . ARG A 1 194 ? 10.738 -4.966 -3.136 1.00 95.88 194 ARG A N 1
ATOM 1386 C CA . ARG A 1 194 ? 9.439 -4.564 -2.602 1.00 95.88 194 ARG A CA 1
ATOM 1387 C C . ARG A 1 194 ? 9.610 -3.272 -1.803 1.00 95.88 194 ARG A C 1
ATOM 1389 O O . ARG A 1 194 ? 10.690 -3.017 -1.265 1.00 95.88 194 ARG A O 1
ATOM 1396 N N . THR A 1 195 ? 8.564 -2.463 -1.751 1.00 97.75 195 THR A N 1
ATOM 1397 C CA . THR A 1 195 ? 8.523 -1.270 -0.903 1.00 97.75 195 THR A CA 1
ATOM 1398 C C . THR A 1 195 ? 7.451 -1.426 0.158 1.00 97.75 195 THR A C 1
ATOM 1400 O O . THR A 1 195 ? 6.400 -2.014 -0.096 1.00 97.75 195 THR A O 1
ATOM 1403 N N . GLU A 1 196 ? 7.744 -0.898 1.340 1.00 97.38 196 GLU A N 1
ATOM 1404 C CA . GLU A 1 196 ? 6.838 -0.803 2.476 1.00 97.38 196 GLU A CA 1
ATOM 1405 C C . GLU A 1 196 ? 6.324 0.631 2.553 1.00 97.38 196 GLU A C 1
ATOM 1407 O O . GLU A 1 196 ? 7.110 1.582 2.598 1.00 97.38 196 GLU A O 1
ATOM 1412 N N . PHE A 1 197 ? 5.008 0.794 2.574 1.00 98.25 197 PHE A N 1
ATOM 1413 C CA . PHE A 1 197 ? 4.356 2.083 2.747 1.00 98.25 197 PHE A CA 1
ATOM 1414 C C . PHE A 1 197 ? 3.493 2.056 4.004 1.00 98.25 197 PHE A C 1
ATOM 1416 O O . PHE A 1 197 ? 2.382 1.524 3.984 1.00 98.25 197 PHE A O 1
ATOM 1423 N N . ARG A 1 198 ? 4.009 2.622 5.098 1.00 97.94 198 ARG A N 1
ATOM 1424 C CA . ARG A 1 198 ? 3.292 2.746 6.374 1.00 97.94 198 ARG A CA 1
ATOM 1425 C C . ARG A 1 198 ? 2.536 4.056 6.409 1.00 97.94 198 ARG A C 1
ATOM 1427 O O . ARG A 1 198 ? 3.082 5.101 6.064 1.00 97.94 198 ARG A O 1
ATOM 1434 N N . TRP A 1 199 ? 1.293 4.032 6.852 1.00 98.44 199 TRP A N 1
ATOM 1435 C CA . TRP A 1 199 ? 0.489 5.239 6.888 1.00 98.44 199 TRP A CA 1
ATOM 1436 C C . TRP A 1 199 ? -0.416 5.303 8.111 1.00 98.44 199 TRP A C 1
ATOM 1438 O O . TRP A 1 199 ? -0.815 4.288 8.682 1.00 98.44 199 TRP A O 1
ATOM 1448 N N . SER A 1 200 ? -0.728 6.530 8.513 1.00 97.88 200 SER A N 1
ATOM 1449 C CA . SER A 1 200 ? -1.723 6.828 9.537 1.00 97.88 200 SER A CA 1
ATOM 1450 C C . SER A 1 200 ? -2.675 7.907 9.045 1.00 97.88 200 SER A C 1
ATOM 1452 O O . SER A 1 200 ? -2.272 8.781 8.277 1.00 97.88 200 SER A O 1
ATOM 1454 N N . ALA A 1 201 ? -3.927 7.849 9.483 1.00 97.19 201 ALA A N 1
ATOM 1455 C CA . ALA A 1 201 ? -4.934 8.846 9.157 1.00 97.19 201 ALA A CA 1
ATOM 1456 C C . ALA A 1 201 ? -5.753 9.223 10.387 1.00 97.19 201 ALA A C 1
ATOM 1458 O O . ALA A 1 201 ? -6.280 8.348 11.078 1.00 97.19 201 ALA A O 1
ATOM 1459 N N . VAL A 1 202 ? -5.870 10.522 10.633 1.00 95.06 202 VAL A N 1
ATOM 1460 C CA . VAL A 1 202 ? -6.676 11.092 11.714 1.00 95.06 202 VAL A CA 1
ATOM 1461 C C . VAL A 1 202 ? -7.776 11.988 11.139 1.00 95.06 202 VAL A C 1
ATOM 1463 O O . VAL A 1 202 ? -7.572 12.609 10.090 1.00 95.06 202 VAL A O 1
ATOM 1466 N N . PRO A 1 203 ? -8.948 12.065 11.795 1.00 93.25 203 PRO A N 1
ATOM 1467 C CA . PRO A 1 203 ? -9.978 13.021 11.436 1.00 93.25 203 PRO A CA 1
ATOM 1468 C C . PRO A 1 203 ? -9.484 14.441 11.715 1.00 93.25 203 PRO A C 1
ATOM 1470 O O . PRO A 1 203 ? -8.949 14.727 12.789 1.00 93.25 203 PRO A O 1
ATOM 1473 N N . GLY A 1 204 ? -9.730 15.346 10.780 1.00 90.62 204 GLY A N 1
ATOM 1474 C CA . GLY A 1 204 ? -9.457 16.764 10.944 1.00 90.62 204 GLY A CA 1
ATOM 1475 C C . GLY A 1 204 ? -10.222 17.618 9.944 1.00 90.62 204 GLY A C 1
ATOM 1476 O O . GLY A 1 204 ? -11.010 17.121 9.143 1.00 90.62 204 GLY A O 1
ATOM 1477 N N . ALA A 1 205 ? -10.031 18.931 10.033 1.00 85.12 205 ALA A N 1
ATOM 1478 C CA . ALA A 1 205 ? -10.717 19.877 9.151 1.00 85.12 205 ALA A CA 1
ATOM 1479 C C . ALA A 1 205 ? -9.996 20.028 7.801 1.00 85.12 205 ALA A C 1
ATOM 1481 O O . ALA A 1 205 ? -10.590 20.494 6.827 1.00 85.12 205 ALA A O 1
ATOM 1482 N N . GLY A 1 206 ? -8.707 19.677 7.754 1.00 86.00 206 GLY A N 1
ATOM 1483 C CA . GLY A 1 206 ? -7.879 19.774 6.561 1.00 86.00 206 GLY A CA 1
ATOM 1484 C C . GLY A 1 206 ? -7.931 18.539 5.664 1.00 86.00 206 GLY A C 1
ATOM 1485 O O . GLY A 1 206 ? -8.513 17.515 5.996 1.00 86.00 206 GLY A O 1
ATOM 1486 N N . ARG A 1 207 ? -7.262 18.657 4.513 1.00 91.44 207 ARG A N 1
ATOM 1487 C CA . ARG A 1 207 ? -6.904 17.555 3.608 1.00 91.44 207 ARG A CA 1
ATOM 1488 C C . ARG A 1 207 ? -5.399 17.593 3.406 1.00 91.44 207 ARG A C 1
ATOM 1490 O O . ARG A 1 207 ? -4.911 18.168 2.434 1.00 91.44 207 ARG A O 1
ATOM 1497 N N . THR A 1 208 ? -4.655 17.071 4.374 1.00 93.00 208 THR A N 1
ATOM 1498 C CA . THR A 1 208 ? -3.191 17.126 4.354 1.00 93.00 208 THR A CA 1
ATOM 1499 C C . THR A 1 208 ? -2.589 15.735 4.250 1.00 93.00 208 THR A C 1
ATOM 1501 O O . THR A 1 208 ? -3.078 14.776 4.838 1.00 93.00 208 THR A O 1
ATOM 1504 N N . VAL A 1 209 ? -1.503 15.637 3.481 1.00 94.44 209 VAL A N 1
ATOM 1505 C CA . VAL A 1 209 ? -0.646 14.448 3.420 1.00 94.44 209 VAL A CA 1
ATOM 1506 C C . VAL A 1 209 ? 0.785 14.894 3.654 1.00 94.44 209 VAL A C 1
ATOM 1508 O O . VAL A 1 209 ? 1.302 15.747 2.920 1.00 94.44 209 VAL A O 1
ATOM 1511 N N . ARG A 1 210 ? 1.436 14.311 4.658 1.00 94.81 210 ARG A N 1
ATOM 1512 C CA . ARG A 1 210 ? 2.884 14.387 4.851 1.00 94.81 210 ARG A CA 1
ATOM 1513 C C . ARG A 1 210 ? 3.490 13.062 4.413 1.00 94.81 210 ARG A C 1
ATOM 1515 O O . ARG A 1 210 ? 3.459 12.107 5.179 1.00 94.81 210 ARG A O 1
ATOM 1522 N N . PHE A 1 211 ? 3.989 13.022 3.182 1.00 95.44 211 PHE A N 1
ATOM 1523 C CA . PHE A 1 211 ? 4.658 11.864 2.595 1.00 95.44 211 PHE A CA 1
ATOM 1524 C C . PHE A 1 211 ? 6.174 11.980 2.778 1.00 95.44 211 PHE A C 1
ATOM 1526 O O . PHE A 1 211 ? 6.752 13.017 2.451 1.00 95.44 211 PHE A O 1
ATOM 1533 N N . THR A 1 212 ? 6.805 10.917 3.270 1.00 95.19 212 THR A N 1
ATOM 1534 C CA . THR A 1 212 ? 8.240 10.873 3.557 1.00 95.19 212 THR A CA 1
ATOM 1535 C C . THR A 1 212 ? 8.847 9.600 2.981 1.00 95.19 212 THR A C 1
ATOM 1537 O O . THR A 1 212 ? 8.396 8.491 3.272 1.00 95.19 212 THR A O 1
ATOM 1540 N N . VAL A 1 213 ? 9.919 9.745 2.202 1.00 94.81 213 VAL A N 1
ATOM 154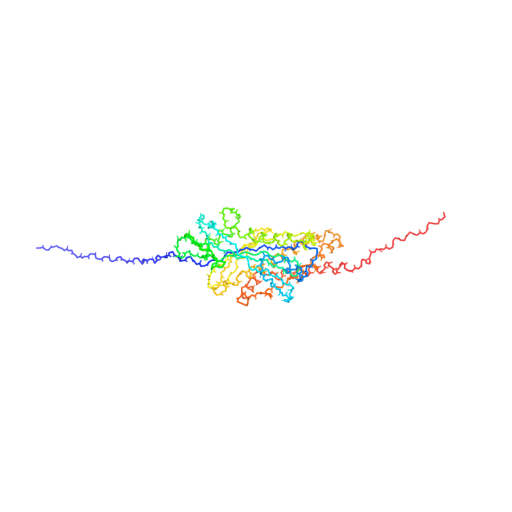1 C CA . VAL A 1 213 ? 10.782 8.625 1.809 1.00 94.81 213 VAL A CA 1
ATOM 1542 C C . VAL A 1 213 ? 11.825 8.453 2.907 1.00 94.81 213 VAL A C 1
ATOM 1544 O O . VAL A 1 213 ? 12.727 9.276 3.032 1.00 94.81 213 VAL A O 1
ATOM 1547 N N . VAL A 1 214 ? 11.670 7.421 3.739 1.00 95.50 214 VAL A N 1
ATOM 1548 C CA . VAL A 1 214 ? 12.555 7.188 4.893 1.00 95.50 214 VAL A CA 1
ATOM 1549 C C . VAL A 1 214 ? 13.867 6.575 4.425 1.00 95.50 214 VAL A C 1
ATOM 1551 O O . VAL A 1 214 ? 14.948 7.030 4.784 1.00 95.50 214 VAL A O 1
ATOM 1554 N N . ASN A 1 215 ? 13.774 5.542 3.591 1.00 93.88 215 ASN A N 1
ATOM 1555 C CA . ASN A 1 215 ? 14.933 4.888 3.008 1.00 93.88 215 ASN A CA 1
ATOM 1556 C C . ASN A 1 215 ? 14.567 4.249 1.659 1.00 93.88 215 ASN A C 1
ATOM 1558 O O . ASN A 1 215 ? 13.518 4.505 1.070 1.00 93.88 215 ASN A O 1
ATOM 1562 N N . SER A 1 216 ? 15.458 3.401 1.149 1.00 92.31 216 SER A N 1
ATOM 1563 C CA . SER A 1 216 ? 15.319 2.790 -0.172 1.00 92.31 216 SER A CA 1
ATOM 1564 C C . SER A 1 216 ? 14.072 1.889 -0.322 1.00 92.31 216 SER A C 1
ATOM 1566 O O . SER A 1 216 ? 13.589 1.691 -1.443 1.00 92.31 216 SER A O 1
ATOM 1568 N N . THR A 1 217 ? 13.533 1.357 0.780 1.00 94.81 217 THR A N 1
ATOM 1569 C CA . THR A 1 217 ? 12.398 0.417 0.821 1.00 94.81 217 THR A CA 1
ATOM 1570 C C . THR A 1 217 ? 11.218 0.931 1.648 1.00 94.81 217 THR A C 1
ATOM 1572 O O . THR A 1 217 ? 10.090 0.648 1.264 1.00 94.81 217 THR A O 1
ATOM 1575 N N . LEU A 1 218 ? 11.427 1.768 2.665 1.00 96.56 218 LEU A N 1
ATOM 1576 C CA . LEU A 1 218 ? 10.381 2.280 3.555 1.00 96.56 218 LEU A CA 1
ATOM 1577 C C . LEU A 1 218 ? 9.953 3.712 3.214 1.00 96.56 218 LEU A C 1
ATOM 1579 O O . LEU A 1 218 ? 10.779 4.619 3.077 1.00 96.56 218 LEU A O 1
ATOM 1583 N N . ARG A 1 219 ? 8.639 3.909 3.117 1.00 97.19 219 ARG A N 1
ATOM 1584 C CA . ARG A 1 219 ? 7.963 5.200 2.975 1.00 97.19 219 ARG A CA 1
ATOM 1585 C C . ARG A 1 219 ? 6.924 5.331 4.075 1.00 97.19 219 ARG A C 1
ATOM 1587 O O . ARG A 1 219 ? 6.304 4.338 4.463 1.00 97.19 219 ARG A O 1
ATOM 1594 N N . THR A 1 220 ? 6.705 6.553 4.537 1.00 97.94 220 THR A N 1
ATOM 1595 C CA . THR A 1 220 ? 5.688 6.856 5.541 1.00 97.94 220 THR A CA 1
ATOM 1596 C C . THR A 1 220 ? 4.745 7.952 5.066 1.00 97.94 220 THR A C 1
ATOM 1598 O O . THR A 1 220 ? 5.136 8.843 4.308 1.00 97.94 220 THR A O 1
ATOM 1601 N N . ALA A 1 221 ? 3.487 7.892 5.500 1.00 97.44 221 ALA A N 1
ATOM 1602 C CA . ALA A 1 221 ? 2.536 8.978 5.315 1.00 97.44 221 ALA A CA 1
ATOM 1603 C C . ALA A 1 221 ? 1.696 9.235 6.564 1.00 97.44 221 ALA A C 1
ATOM 1605 O O . ALA A 1 221 ? 1.148 8.318 7.168 1.00 97.44 221 ALA A O 1
ATOM 1606 N N . HIS A 1 222 ? 1.546 10.504 6.918 1.00 96.88 222 HIS A N 1
ATOM 1607 C CA . HIS A 1 222 ? 0.553 10.939 7.893 1.00 96.88 222 HIS A CA 1
ATOM 1608 C C . HIS A 1 222 ? -0.500 11.786 7.187 1.00 96.88 222 HIS A C 1
ATOM 1610 O O . HIS A 1 222 ? -0.149 12.729 6.468 1.00 96.88 222 HIS A O 1
ATOM 1616 N N . LEU A 1 223 ? -1.766 11.417 7.365 1.00 96.44 223 LEU A N 1
ATOM 1617 C CA . LEU A 1 223 ? -2.907 12.046 6.724 1.00 96.44 223 LEU A CA 1
ATOM 1618 C C . LEU A 1 223 ? -3.831 12.674 7.766 1.00 96.44 223 LEU A C 1
ATOM 1620 O O . LEU A 1 223 ? -4.177 12.046 8.765 1.00 96.44 223 LEU A O 1
ATOM 1624 N N . GLU A 1 224 ? -4.283 13.887 7.476 1.00 95.06 224 GLU A N 1
ATOM 1625 C CA . GLU A 1 224 ? -5.422 14.514 8.143 1.00 95.06 224 GLU A CA 1
ATOM 1626 C C . GLU A 1 224 ? -6.510 14.717 7.090 1.00 95.06 224 GLU A C 1
ATOM 1628 O O . GLU A 1 224 ? -6.260 15.378 6.076 1.00 95.06 224 GLU A O 1
ATOM 1633 N N . VAL A 1 225 ? -7.681 14.117 7.307 1.00 94.25 225 VAL A N 1
ATOM 1634 C CA . VAL A 1 225 ? -8.823 14.185 6.382 1.00 94.25 225 VAL A CA 1
ATOM 1635 C C . VAL A 1 225 ? -10.136 14.379 7.146 1.00 94.25 225 VAL A C 1
ATOM 1637 O O . VAL A 1 225 ? -10.212 13.999 8.317 1.00 94.25 225 VAL A O 1
ATOM 1640 N N . PRO A 1 226 ? -11.190 14.909 6.507 1.00 93.62 226 PRO A N 1
ATOM 1641 C CA . PRO A 1 226 ? -12.536 14.912 7.069 1.00 93.62 226 PRO A CA 1
ATOM 1642 C C . PRO A 1 226 ? -13.009 13.512 7.492 1.00 93.62 226 PRO A C 1
ATOM 1644 O O . PRO A 1 226 ? -12.635 12.499 6.897 1.00 93.62 226 PRO A O 1
ATOM 1647 N N . GLU A 1 227 ? -13.843 13.440 8.531 1.00 90.75 227 GLU A N 1
ATOM 1648 C CA . GLU A 1 227 ? -14.302 12.163 9.099 1.00 90.75 227 GLU A CA 1
ATOM 1649 C C . GLU A 1 227 ? -15.104 11.318 8.093 1.00 90.75 227 GLU A C 1
ATOM 1651 O O . GLU A 1 227 ? -14.985 10.093 8.081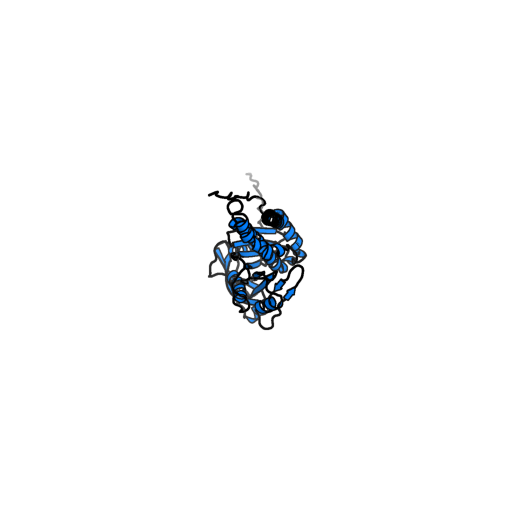 1.00 90.75 227 GLU A O 1
ATOM 1656 N N . ASP A 1 228 ? -15.860 11.959 7.203 1.00 91.62 228 ASP A N 1
ATOM 1657 C CA . ASP A 1 228 ? -16.606 11.321 6.115 1.00 91.62 228 ASP A CA 1
ATOM 1658 C C . ASP A 1 228 ? -15.702 10.766 4.998 1.00 91.62 228 ASP A C 1
ATOM 1660 O O . ASP A 1 228 ? -16.118 9.884 4.243 1.00 91.62 228 ASP A O 1
ATOM 1664 N N . GLU A 1 229 ? -14.446 11.215 4.927 1.00 93.38 229 GLU A N 1
ATOM 1665 C CA . GLU A 1 229 ? -13.451 10.744 3.960 1.00 93.38 229 GLU A CA 1
ATOM 1666 C C . GLU A 1 229 ? -12.580 9.595 4.488 1.00 93.38 229 GLU A C 1
ATOM 1668 O O . GLU A 1 229 ? -11.993 8.848 3.696 1.00 93.38 229 GLU A O 1
ATOM 1673 N N . LEU A 1 230 ? -12.528 9.397 5.812 1.00 91.38 230 LEU A N 1
ATOM 1674 C CA . LEU A 1 230 ? -11.736 8.344 6.459 1.00 91.38 230 LEU A CA 1
ATOM 1675 C C . LEU A 1 230 ? -11.926 6.937 5.856 1.00 91.38 230 LEU A C 1
ATOM 1677 O O . LEU A 1 230 ? -10.916 6.251 5.665 1.00 91.38 230 LEU A O 1
ATOM 1681 N N . PRO A 1 231 ? -13.150 6.482 5.502 1.00 90.56 231 PRO A N 1
ATOM 1682 C CA . PRO A 1 231 ? -13.349 5.152 4.917 1.00 90.56 231 PRO A CA 1
ATOM 1683 C C . PRO A 1 231 ? -12.596 4.922 3.597 1.00 90.56 231 PRO A C 1
ATOM 1685 O O . PRO A 1 231 ? -12.326 3.779 3.224 1.00 90.56 231 PRO A O 1
ATOM 1688 N N . TYR A 1 232 ? -12.234 5.989 2.882 1.00 93.69 232 TYR A N 1
ATOM 1689 C CA . TYR A 1 232 ? -11.590 5.909 1.573 1.00 93.69 232 TYR A CA 1
ATOM 1690 C C . TYR A 1 232 ? -10.058 5.937 1.649 1.00 93.69 232 TYR A C 1
ATOM 1692 O O . TYR A 1 232 ? -9.390 5.594 0.670 1.00 93.69 232 TYR A O 1
ATOM 1700 N N . VAL A 1 233 ? -9.475 6.293 2.799 1.00 95.56 233 VAL A N 1
ATOM 1701 C CA . VAL A 1 233 ? -8.028 6.545 2.918 1.00 95.56 233 VAL A CA 1
ATOM 1702 C C . VAL A 1 233 ? -7.186 5.312 2.590 1.00 95.56 233 VAL A C 1
ATOM 1704 O O . VAL A 1 233 ? -6.159 5.429 1.926 1.00 95.56 233 VAL A O 1
ATOM 1707 N N . ALA A 1 234 ? -7.640 4.111 2.957 1.00 95.31 234 ALA A N 1
ATOM 1708 C CA . ALA A 1 234 ? -6.926 2.880 2.615 1.00 95.31 234 ALA A CA 1
ATOM 1709 C C . ALA A 1 234 ? -6.797 2.668 1.091 1.00 95.31 234 ALA A C 1
ATOM 1711 O O . ALA A 1 234 ? -5.802 2.108 0.627 1.00 95.31 234 ALA A O 1
ATOM 1712 N N . HIS A 1 235 ? -7.774 3.126 0.298 1.00 93.31 235 HIS A N 1
ATOM 1713 C CA . HIS A 1 235 ? -7.701 3.084 -1.165 1.00 93.31 235 HIS A CA 1
ATOM 1714 C C . HIS A 1 235 ? -6.701 4.112 -1.698 1.00 93.31 235 HIS A C 1
ATOM 1716 O O . HIS A 1 235 ? -5.866 3.763 -2.531 1.00 93.31 235 HIS A O 1
ATOM 1722 N N . PHE A 1 236 ? -6.727 5.337 -1.164 1.00 95.44 236 PHE A N 1
ATOM 1723 C CA . PHE A 1 236 ? -5.758 6.377 -1.514 1.00 95.44 236 PHE A CA 1
ATOM 1724 C C . PHE A 1 236 ? -4.320 5.951 -1.223 1.00 95.44 236 PHE A C 1
ATOM 1726 O O . PHE A 1 236 ? -3.453 6.063 -2.085 1.00 95.44 236 PHE A O 1
ATOM 1733 N N . CYS A 1 237 ? -4.071 5.396 -0.039 1.00 97.00 237 CYS A N 1
ATOM 1734 C CA . CYS A 1 237 ? -2.751 4.931 0.365 1.00 97.00 237 CYS A CA 1
ATOM 1735 C C . CYS A 1 237 ? -2.245 3.770 -0.504 1.00 97.00 237 CYS A C 1
ATOM 1737 O O . CYS A 1 237 ? -1.061 3.725 -0.834 1.00 97.00 237 CYS A O 1
ATOM 1739 N N . ALA A 1 238 ? -3.128 2.858 -0.926 1.00 95.81 238 ALA A N 1
ATOM 1740 C CA . ALA A 1 238 ? -2.771 1.800 -1.869 1.00 95.81 238 ALA A CA 1
ATOM 1741 C C . ALA A 1 238 ? -2.401 2.357 -3.255 1.00 95.81 238 ALA A C 1
ATOM 1743 O O . ALA A 1 238 ? -1.439 1.888 -3.868 1.00 95.81 238 ALA A O 1
ATOM 1744 N N . ASP A 1 239 ? -3.126 3.370 -3.736 1.00 94.88 239 ASP A N 1
ATOM 1745 C CA . ASP A 1 239 ? -2.828 4.027 -5.010 1.00 94.88 239 ASP A CA 1
ATOM 1746 C C . ASP A 1 239 ? -1.514 4.821 -4.945 1.00 94.88 239 ASP A C 1
ATOM 1748 O O . ASP A 1 239 ? -0.672 4.703 -5.834 1.00 94.88 239 ASP A O 1
ATOM 1752 N N . LEU A 1 240 ? -1.273 5.554 -3.857 1.00 95.88 240 LEU A N 1
ATOM 1753 C CA . LEU A 1 240 ? -0.017 6.269 -3.635 1.00 95.88 240 LEU A CA 1
ATOM 1754 C C . LEU A 1 240 ? 1.184 5.312 -3.575 1.00 95.88 240 LEU A C 1
ATOM 1756 O O . LEU A 1 240 ? 2.174 5.532 -4.273 1.00 95.88 240 LEU A O 1
ATOM 1760 N N . ALA A 1 241 ? 1.082 4.217 -2.815 1.00 97.38 241 ALA A N 1
ATOM 1761 C CA . ALA A 1 241 ? 2.140 3.208 -2.727 1.00 97.38 241 ALA A CA 1
ATOM 1762 C C . ALA A 1 241 ? 2.488 2.599 -4.098 1.00 97.38 241 ALA A C 1
ATOM 1764 O O . ALA A 1 241 ? 3.660 2.354 -4.391 1.00 97.38 241 ALA A O 1
ATOM 1765 N N . ARG A 1 242 ? 1.481 2.394 -4.959 1.00 96.75 242 ARG A N 1
ATOM 1766 C CA . ARG A 1 242 ? 1.671 1.918 -6.336 1.00 96.75 242 ARG A CA 1
ATOM 1767 C C . ARG A 1 242 ? 2.500 2.894 -7.158 1.00 96.75 242 ARG A C 1
ATOM 1769 O O . ARG A 1 242 ? 3.484 2.486 -7.773 1.00 96.75 242 ARG A O 1
ATOM 1776 N N . HIS A 1 243 ? 2.092 4.158 -7.194 1.00 96.56 243 HIS A N 1
ATOM 1777 C CA . HIS A 1 243 ? 2.740 5.166 -8.030 1.00 96.56 243 HIS A CA 1
ATOM 1778 C C . HIS A 1 243 ? 4.156 5.482 -7.537 1.00 96.56 243 HIS A C 1
ATOM 1780 O O . HIS A 1 243 ? 5.081 5.552 -8.344 1.00 96.56 243 HIS A O 1
ATOM 1786 N N . ASP A 1 244 ? 4.370 5.554 -6.222 1.00 96.56 244 ASP A N 1
ATOM 1787 C CA . ASP A 1 244 ? 5.716 5.679 -5.656 1.00 96.56 244 ASP A CA 1
ATOM 1788 C C . ASP A 1 244 ? 6.625 4.499 -6.050 1.00 96.56 244 ASP A C 1
ATOM 1790 O O . ASP A 1 244 ? 7.772 4.702 -6.469 1.00 96.56 244 ASP A O 1
ATOM 1794 N N . TRP A 1 245 ? 6.115 3.262 -5.986 1.00 97.88 245 TRP A N 1
ATOM 1795 C CA . TRP A 1 245 ? 6.882 2.085 -6.393 1.00 97.88 245 TRP A CA 1
ATOM 1796 C C . TRP A 1 245 ? 7.222 2.107 -7.887 1.00 97.88 245 TRP A C 1
ATOM 1798 O O . TRP A 1 245 ? 8.361 1.805 -8.255 1.00 97.88 245 TRP A O 1
ATOM 1808 N N . LEU A 1 246 ? 6.266 2.477 -8.750 1.00 97.88 246 LEU A N 1
ATOM 1809 C CA . LEU A 1 246 ? 6.481 2.590 -10.197 1.00 97.88 246 LEU A CA 1
ATOM 1810 C C . LEU A 1 246 ? 7.572 3.619 -10.503 1.00 97.88 246 LEU A C 1
ATOM 1812 O O . LEU A 1 246 ? 8.539 3.293 -11.196 1.00 97.88 246 LEU A O 1
ATOM 1816 N N . LEU A 1 247 ? 7.457 4.823 -9.935 1.00 97.19 247 LEU A N 1
ATOM 1817 C CA . LEU A 1 247 ? 8.433 5.895 -10.117 1.00 97.19 247 LEU A CA 1
ATOM 1818 C C . LEU A 1 247 ? 9.819 5.475 -9.616 1.00 97.19 247 LEU A C 1
ATOM 1820 O O . LEU A 1 247 ? 10.802 5.579 -10.352 1.00 97.19 247 LEU A O 1
ATOM 1824 N N . THR A 1 248 ? 9.898 4.914 -8.405 1.00 96.75 248 THR A N 1
ATOM 1825 C CA . THR A 1 248 ? 11.162 4.412 -7.845 1.00 96.75 248 THR A CA 1
ATOM 1826 C C . THR A 1 248 ? 11.783 3.338 -8.742 1.00 96.75 248 THR A C 1
ATOM 1828 O O . THR A 1 248 ? 12.994 3.336 -8.975 1.00 96.75 248 THR A O 1
ATOM 1831 N N . SER A 1 249 ? 10.975 2.404 -9.241 1.00 97.25 249 SER A N 1
ATOM 1832 C CA . SER A 1 249 ? 11.453 1.295 -10.070 1.00 97.25 249 SER A CA 1
ATOM 1833 C C . SER A 1 249 ? 11.992 1.784 -11.408 1.00 97.25 249 SER A C 1
ATOM 1835 O O . SER A 1 249 ? 13.055 1.333 -11.837 1.00 97.25 249 SER A O 1
ATOM 1837 N N . LEU A 1 250 ? 11.309 2.740 -12.039 1.00 97.38 250 LEU A N 1
ATOM 1838 C CA . LEU A 1 250 ? 11.754 3.337 -13.292 1.00 97.38 250 LEU A CA 1
ATOM 1839 C C . LEU A 1 250 ? 13.063 4.120 -13.114 1.00 97.38 250 LEU A C 1
ATOM 1841 O O . LEU A 1 250 ? 13.996 3.929 -13.896 1.00 97.38 250 LEU A O 1
ATOM 1845 N N . LEU A 1 251 ? 13.174 4.921 -12.049 1.00 95.94 251 LEU A N 1
ATOM 1846 C CA . LEU A 1 251 ? 14.410 5.631 -11.702 1.00 95.94 251 LEU A CA 1
ATOM 1847 C C . LEU A 1 251 ? 15.584 4.659 -11.513 1.00 95.94 251 LEU A C 1
ATOM 1849 O O . LEU A 1 251 ? 16.656 4.863 -12.084 1.00 95.94 251 LEU A O 1
ATOM 1853 N N . ARG A 1 252 ? 15.372 3.549 -10.796 1.00 95.75 252 ARG A N 1
ATOM 1854 C CA . ARG A 1 252 ? 16.403 2.514 -10.607 1.00 95.75 252 ARG A CA 1
ATOM 1855 C C . ARG A 1 252 ? 16.783 1.800 -11.901 1.00 95.75 252 ARG A C 1
ATOM 1857 O O . ARG A 1 252 ? 17.943 1.422 -12.063 1.00 95.75 252 ARG A O 1
ATOM 1864 N N . LEU A 1 253 ? 15.840 1.571 -12.815 1.00 96.12 253 LEU A N 1
ATOM 1865 C CA . LEU A 1 253 ? 16.144 0.996 -14.130 1.00 96.12 253 LEU A CA 1
ATOM 1866 C C . LEU A 1 253 ? 16.991 1.956 -14.972 1.00 96.12 253 LEU A C 1
ATOM 1868 O O . LEU A 1 253 ? 17.985 1.525 -15.558 1.00 96.12 253 LEU A O 1
ATOM 1872 N N . LEU A 1 254 ? 16.646 3.246 -14.979 1.00 96.12 254 LEU A N 1
ATOM 1873 C CA . LEU A 1 254 ? 17.426 4.289 -15.645 1.00 96.12 254 LEU A CA 1
ATOM 1874 C C . LEU A 1 254 ? 18.849 4.366 -15.088 1.00 96.12 254 LEU A C 1
ATOM 1876 O O . LEU A 1 254 ? 19.804 4.329 -15.861 1.00 96.12 254 LEU A O 1
ATOM 1880 N N . GLU A 1 255 ? 19.010 4.377 -13.768 1.00 94.75 255 GLU A N 1
ATOM 1881 C CA . GLU A 1 255 ? 20.323 4.375 -13.117 1.00 94.75 255 GLU A CA 1
ATOM 1882 C C . GLU A 1 255 ? 21.152 3.138 -13.512 1.00 94.75 255 GLU A C 1
ATOM 1884 O O . GLU A 1 255 ? 22.264 3.251 -14.030 1.00 94.75 255 GLU A O 1
ATOM 1889 N N . ARG A 1 256 ? 20.578 1.935 -13.374 1.00 94.50 256 ARG A N 1
ATOM 1890 C CA . ARG A 1 256 ? 21.258 0.660 -13.682 1.00 94.50 256 ARG A CA 1
ATOM 1891 C C . ARG A 1 256 ? 21.540 0.455 -15.169 1.00 94.50 256 ARG A C 1
ATOM 1893 O O . ARG A 1 256 ? 22.384 -0.370 -15.530 1.00 94.50 256 ARG A O 1
ATOM 1900 N N . SER A 1 257 ? 20.843 1.170 -16.049 1.00 93.75 257 SER A N 1
ATOM 1901 C CA . SER A 1 257 ? 21.098 1.100 -17.487 1.00 93.75 257 SER A CA 1
ATOM 1902 C C . SER A 1 257 ? 22.488 1.646 -17.843 1.00 93.75 257 SER A C 1
ATOM 1904 O O . SER A 1 257 ? 23.131 1.114 -18.752 1.00 93.75 257 SER A O 1
ATOM 1906 N N . GLY A 1 258 ? 23.010 2.603 -17.062 1.00 91.31 258 GLY A N 1
ATOM 1907 C CA . GLY A 1 258 ? 24.308 3.243 -17.278 1.00 91.31 258 GLY A CA 1
ATOM 1908 C C . GLY A 1 258 ? 24.366 4.011 -18.598 1.00 91.31 258 GLY A C 1
ATOM 1909 O O . GLY A 1 258 ? 25.302 3.823 -19.378 1.00 91.31 258 GLY A O 1
ATOM 1910 N N . ILE A 1 259 ? 23.337 4.821 -18.866 1.00 90.44 259 ILE A N 1
ATOM 1911 C CA . ILE A 1 259 ? 23.299 5.771 -19.989 1.00 90.44 259 ILE A CA 1
ATOM 1912 C C . ILE A 1 259 ? 24.566 6.636 -19.962 1.00 90.44 259 ILE A C 1
ATOM 1914 O O . ILE A 1 259 ? 24.958 7.124 -18.906 1.00 90.44 259 ILE A O 1
ATOM 1918 N N . GLY A 1 260 ? 25.203 6.810 -21.121 1.00 87.75 260 GLY A N 1
ATOM 1919 C CA . GLY A 1 260 ? 26.458 7.560 -21.264 1.00 87.75 260 GLY A CA 1
ATOM 1920 C C . GLY A 1 260 ? 27.726 6.762 -20.939 1.00 87.75 260 GLY A C 1
ATOM 1921 O O . GLY A 1 260 ? 28.813 7.216 -21.268 1.00 87.75 260 GLY A O 1
ATOM 1922 N N . VAL A 1 261 ? 27.601 5.567 -20.347 1.00 91.25 261 VAL A N 1
ATOM 1923 C CA . VAL A 1 261 ? 28.741 4.686 -20.025 1.00 91.25 261 VAL A CA 1
ATOM 1924 C C . VAL A 1 261 ? 28.705 3.399 -20.847 1.00 91.25 261 VAL A C 1
ATOM 1926 O O . VAL A 1 261 ? 29.723 2.948 -21.363 1.00 91.25 261 VAL A O 1
ATOM 1929 N N . ASN A 1 262 ? 27.535 2.768 -20.961 1.00 91.25 262 ASN A N 1
ATOM 1930 C CA . ASN A 1 262 ? 27.391 1.501 -21.671 1.00 91.25 262 ASN A CA 1
ATOM 1931 C C . ASN A 1 262 ? 27.122 1.700 -23.164 1.00 91.25 262 ASN A C 1
ATOM 1933 O O . ASN A 1 262 ? 26.451 2.647 -23.570 1.00 91.25 262 ASN A O 1
ATOM 1937 N N . ALA A 1 263 ? 27.542 0.715 -23.965 1.00 89.19 263 ALA A N 1
ATOM 1938 C CA . ALA A 1 263 ? 27.159 0.621 -25.368 1.00 89.19 263 ALA A CA 1
ATOM 1939 C C . ALA A 1 263 ? 25.632 0.666 -25.530 1.00 89.19 263 ALA A C 1
ATOM 1941 O O . ALA A 1 263 ? 24.882 0.035 -24.775 1.00 89.19 263 ALA A O 1
ATOM 1942 N N . ARG A 1 264 ? 25.174 1.369 -26.565 1.00 88.38 264 ARG A N 1
ATOM 1943 C CA . ARG A 1 264 ? 23.762 1.710 -26.763 1.00 88.38 264 ARG A CA 1
ATOM 1944 C C . ARG A 1 264 ? 22.820 0.506 -26.760 1.00 88.38 264 ARG A C 1
ATOM 1946 O O . ARG A 1 264 ? 21.815 0.506 -26.054 1.00 88.38 264 ARG A O 1
ATOM 1953 N N . ARG A 1 265 ? 23.192 -0.568 -27.460 1.00 90.62 265 ARG A N 1
ATOM 1954 C CA . ARG A 1 265 ? 22.429 -1.828 -27.488 1.00 90.62 265 ARG A CA 1
ATOM 1955 C C . ARG A 1 265 ? 22.190 -2.402 -26.085 1.00 90.62 265 ARG A C 1
ATOM 1957 O O . ARG A 1 265 ? 21.119 -2.936 -25.808 1.00 90.62 265 ARG A O 1
ATOM 1964 N N . ARG A 1 266 ? 23.169 -2.270 -25.183 1.00 92.06 266 ARG A N 1
ATOM 1965 C CA . ARG A 1 266 ? 23.071 -2.741 -23.793 1.00 92.06 266 ARG A CA 1
ATOM 1966 C C . ARG A 1 266 ? 22.124 -1.871 -22.967 1.00 92.06 266 ARG A C 1
ATOM 1968 O O . ARG A 1 266 ? 21.379 -2.414 -22.156 1.00 92.06 266 ARG A O 1
ATOM 1975 N N . VAL A 1 267 ? 22.138 -0.553 -23.181 1.00 93.56 267 VAL A N 1
ATOM 1976 C CA . VAL A 1 267 ? 21.204 0.390 -22.541 1.00 93.56 267 VAL A CA 1
ATOM 1977 C C . VAL A 1 267 ? 19.767 0.061 -22.948 1.00 93.56 267 VAL A C 1
ATOM 1979 O O . VAL A 1 267 ? 18.937 -0.189 -22.078 1.00 93.56 267 VAL A O 1
ATOM 1982 N N . VAL A 1 268 ? 19.503 -0.051 -24.254 1.00 94.31 268 VAL A N 1
ATOM 1983 C CA . VAL A 1 268 ? 18.186 -0.418 -24.809 1.00 94.31 268 VAL A CA 1
ATOM 1984 C C . VAL A 1 268 ? 17.697 -1.749 -24.237 1.00 94.31 268 VAL A C 1
ATOM 1986 O O . VAL A 1 268 ? 16.581 -1.837 -23.730 1.00 94.31 268 VAL A O 1
ATOM 1989 N N . HIS A 1 269 ? 18.549 -2.778 -24.230 1.00 93.00 269 HIS A N 1
ATOM 1990 C CA . HIS A 1 269 ? 18.191 -4.082 -23.669 1.00 93.00 269 HIS A CA 1
ATOM 1991 C C . HIS A 1 269 ? 17.807 -4.009 -22.180 1.00 93.00 269 HIS A C 1
ATOM 1993 O O . HIS A 1 269 ? 16.866 -4.676 -21.759 1.00 93.00 269 HIS A O 1
ATOM 1999 N N . ARG A 1 270 ? 18.495 -3.180 -21.384 1.00 94.00 270 ARG A N 1
ATOM 2000 C CA . ARG A 1 270 ? 18.199 -2.996 -19.953 1.00 94.00 270 ARG A CA 1
ATOM 2001 C C . ARG A 1 270 ? 16.940 -2.172 -19.683 1.00 94.00 270 ARG A C 1
ATOM 2003 O O . ARG A 1 270 ? 16.331 -2.367 -18.635 1.00 94.00 270 ARG A O 1
ATOM 2010 N N . LEU A 1 271 ? 16.570 -1.258 -20.581 1.00 95.44 271 LEU A N 1
ATOM 2011 C CA . LEU A 1 271 ? 15.381 -0.407 -20.437 1.00 95.44 271 LEU A CA 1
ATOM 2012 C C . LEU A 1 271 ? 14.111 -1.039 -21.005 1.00 95.44 271 LEU A C 1
ATOM 2014 O O . LEU A 1 271 ? 13.019 -0.678 -20.574 1.00 95.44 271 LEU A O 1
ATOM 2018 N N . ARG A 1 272 ? 14.235 -2.013 -21.910 1.00 94.19 272 ARG A N 1
ATOM 2019 C CA . ARG A 1 272 ? 13.099 -2.721 -22.512 1.00 94.19 272 ARG A CA 1
ATOM 2020 C C . ARG A 1 272 ? 12.037 -3.199 -21.502 1.00 94.19 272 ARG A C 1
ATOM 2022 O O . ARG A 1 272 ? 10.862 -2.939 -21.752 1.00 94.19 272 ARG A O 1
ATOM 2029 N N . PRO A 1 273 ? 12.387 -3.775 -20.332 1.00 94.12 273 PRO A N 1
ATOM 2030 C CA . PRO A 1 273 ? 11.376 -4.192 -19.362 1.00 94.12 273 PRO A CA 1
ATOM 2031 C C . PRO A 1 273 ? 10.523 -3.045 -18.800 1.00 94.12 273 PRO A C 1
ATOM 2033 O O . PRO A 1 273 ? 9.394 -3.281 -18.378 1.00 94.12 273 PRO A O 1
ATOM 2036 N N . ALA A 1 274 ? 11.021 -1.802 -18.791 1.00 94.88 274 ALA A N 1
ATOM 2037 C CA . ALA A 1 274 ? 10.209 -0.655 -18.393 1.00 94.88 274 ALA A CA 1
ATOM 2038 C C . ALA A 1 274 ? 9.049 -0.447 -19.374 1.00 94.88 274 ALA A C 1
ATOM 2040 O O . ALA A 1 274 ? 7.906 -0.306 -18.944 1.00 94.88 274 ALA A O 1
ATOM 2041 N N . VAL A 1 275 ? 9.336 -0.476 -20.679 1.00 94.81 275 VAL A N 1
ATOM 2042 C CA . VAL A 1 275 ? 8.336 -0.319 -21.746 1.00 94.81 275 VAL A CA 1
ATOM 2043 C C . VAL A 1 275 ? 7.326 -1.463 -21.702 1.00 94.81 275 VAL A C 1
ATOM 2045 O O . VAL A 1 275 ? 6.122 -1.215 -21.637 1.00 94.81 275 VAL A O 1
ATOM 2048 N N . ASP A 1 276 ? 7.829 -2.696 -21.651 1.00 94.06 276 ASP A N 1
ATOM 2049 C CA . ASP A 1 276 ? 7.004 -3.899 -21.763 1.00 94.06 276 ASP A CA 1
ATOM 2050 C C . ASP A 1 276 ? 6.125 -4.128 -20.514 1.00 94.06 276 ASP A C 1
ATOM 2052 O O . ASP A 1 276 ? 5.047 -4.710 -20.626 1.00 94.06 276 ASP A O 1
ATOM 2056 N N . HIS A 1 277 ? 6.542 -3.659 -19.326 1.00 94.44 277 HIS A N 1
ATOM 2057 C CA . HIS A 1 277 ? 5.895 -4.049 -18.061 1.00 94.44 277 HIS A CA 1
ATOM 2058 C C . HIS A 1 277 ? 5.499 -2.913 -17.117 1.00 94.44 277 HIS A C 1
ATOM 2060 O O . HIS A 1 277 ? 4.657 -3.138 -16.253 1.00 94.44 277 HIS A O 1
ATOM 2066 N N . LEU A 1 278 ? 6.097 -1.721 -17.213 1.00 95.31 278 LEU A N 1
ATOM 2067 C CA . LEU A 1 278 ? 5.887 -0.654 -16.224 1.00 95.31 278 LEU A CA 1
ATOM 2068 C C . LEU A 1 278 ? 5.145 0.552 -16.779 1.00 95.31 278 LEU A C 1
ATOM 2070 O O . LEU A 1 278 ? 4.258 1.071 -16.105 1.00 95.31 278 LEU A O 1
ATOM 2074 N N . LEU A 1 279 ? 5.516 1.025 -17.974 1.00 96.00 279 LEU A N 1
ATOM 2075 C CA . LEU A 1 279 ? 5.097 2.351 -18.433 1.00 96.00 279 LEU A CA 1
ATOM 2076 C C . LEU A 1 279 ? 3.572 2.488 -18.537 1.00 96.00 279 LEU A C 1
ATOM 2078 O O . LEU A 1 279 ? 3.009 3.526 -18.204 1.00 96.00 279 LEU A O 1
ATOM 2082 N N . HIS A 1 280 ? 2.904 1.414 -18.949 1.00 94.19 280 HIS A N 1
ATOM 2083 C CA . HIS A 1 280 ? 1.455 1.371 -19.116 1.00 94.19 280 HIS A CA 1
ATOM 2084 C C . HIS A 1 280 ? 0.681 1.234 -17.790 1.00 94.19 280 HIS A C 1
ATOM 2086 O O . HIS A 1 280 ? -0.539 1.379 -17.788 1.00 94.19 280 HIS A O 1
ATOM 2092 N N . LEU A 1 281 ? 1.360 0.959 -16.666 1.00 95.88 281 LEU A N 1
ATOM 2093 C CA . LEU A 1 281 ? 0.733 0.807 -15.3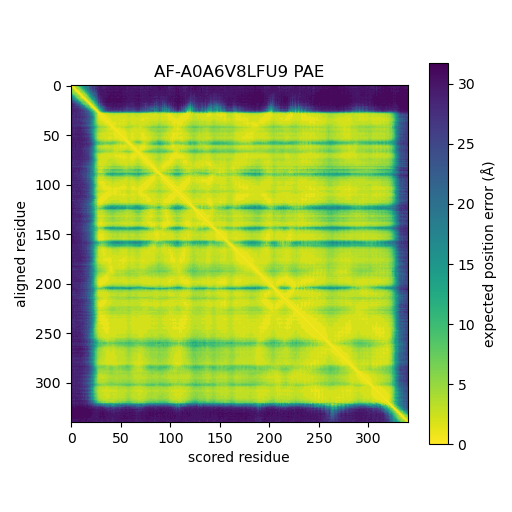46 1.00 95.88 281 LEU A CA 1
ATOM 2094 C C . LEU A 1 281 ? 0.450 2.148 -14.653 1.00 95.88 281 LEU A C 1
ATOM 2096 O O . LEU A 1 281 ? -0.243 2.173 -13.635 1.00 95.88 281 LEU A O 1
ATOM 2100 N N . TRP A 1 282 ? 0.996 3.250 -15.171 1.00 96.19 282 TRP A N 1
ATOM 2101 C CA . TRP A 1 282 ? 0.827 4.579 -14.592 1.00 96.19 282 TRP A CA 1
ATOM 2102 C C . TRP A 1 282 ? -0.548 5.156 -14.927 1.00 96.19 282 TRP A C 1
ATOM 2104 O O . TRP A 1 282 ? -0.771 5.664 -16.024 1.00 96.19 282 TRP A O 1
ATOM 2114 N N . MET A 1 283 ? -1.470 5.067 -13.969 1.00 93.19 283 MET A N 1
ATOM 2115 C CA . MET A 1 283 ? -2.856 5.530 -14.090 1.00 93.19 283 MET A CA 1
ATOM 2116 C C . MET A 1 283 ? -3.260 6.285 -12.810 1.00 93.19 283 MET A C 1
ATOM 2118 O O . MET A 1 283 ? -4.096 5.792 -12.042 1.00 93.19 283 MET A O 1
ATOM 2122 N N . PRO A 1 284 ? -2.648 7.457 -12.547 1.00 89.31 284 PRO A N 1
ATOM 2123 C CA . PRO A 1 284 ? -2.841 8.205 -11.311 1.00 89.31 284 PRO A CA 1
ATOM 2124 C C . PRO A 1 284 ? -4.299 8.608 -11.142 1.00 89.31 284 PRO A C 1
ATOM 2126 O O . PRO A 1 284 ? -4.944 9.060 -12.088 1.00 89.31 284 PRO A O 1
ATOM 2129 N N . ALA A 1 285 ? -4.818 8.420 -9.929 1.00 85.38 285 ALA A N 1
ATOM 2130 C CA . ALA A 1 285 ? -6.196 8.710 -9.547 1.00 85.38 285 ALA A CA 1
ATOM 2131 C C . ALA A 1 285 ? -7.298 7.973 -10.335 1.00 85.38 285 ALA A C 1
ATOM 2133 O O . ALA A 1 285 ? -8.481 8.187 -10.078 1.00 85.38 285 ALA A O 1
ATOM 2134 N N . ALA A 1 286 ? -6.962 7.056 -11.245 1.00 86.75 286 ALA A N 1
ATOM 2135 C CA . ALA A 1 286 ? -7.945 6.473 -12.156 1.00 86.75 286 ALA A CA 1
ATOM 2136 C C . ALA A 1 286 ? -8.931 5.501 -11.475 1.00 86.75 286 ALA A C 1
ATOM 2138 O O . ALA A 1 286 ? -9.964 5.148 -12.042 1.00 86.75 286 ALA A O 1
ATOM 2139 N N . ARG A 1 287 ? -8.606 5.054 -10.256 1.00 85.94 287 ARG A N 1
ATOM 2140 C CA . ARG A 1 287 ? -9.475 4.251 -9.376 1.00 85.94 287 ARG A CA 1
ATOM 2141 C C . ARG A 1 287 ? -9.702 4.927 -8.018 1.00 85.94 287 ARG A C 1
ATOM 2143 O O . ARG A 1 287 ? -10.101 4.263 -7.064 1.00 85.94 287 ARG A O 1
ATOM 2150 N N . MET A 1 288 ? -9.400 6.222 -7.915 1.00 88.50 288 MET A N 1
ATOM 2151 C CA . MET A 1 288 ? -9.531 6.971 -6.671 1.00 88.50 288 MET A CA 1
ATOM 2152 C C . MET A 1 288 ? -11.004 7.294 -6.399 1.00 88.50 288 MET A C 1
ATOM 2154 O O . MET A 1 288 ? -11.703 7.731 -7.313 1.00 88.50 288 MET A O 1
ATOM 2158 N N . PRO A 1 289 ? -11.485 7.133 -5.157 1.00 89.50 289 PRO A N 1
ATOM 2159 C CA . PRO A 1 289 ? -12.787 7.653 -4.765 1.00 89.50 289 PRO A CA 1
ATOM 2160 C C . PRO A 1 289 ? -12.853 9.176 -4.949 1.00 89.50 289 PRO A C 1
ATOM 2162 O O . PRO A 1 289 ? -11.937 9.887 -4.532 1.00 89.50 289 PRO A O 1
ATOM 2165 N N . GLU A 1 290 ? -13.961 9.668 -5.512 1.00 91.31 290 GLU A N 1
ATOM 2166 C CA . GLU A 1 290 ? -14.203 11.098 -5.776 1.00 91.31 290 GLU A CA 1
ATOM 2167 C C . GLU A 1 290 ? -13.867 12.018 -4.581 1.00 91.31 290 GLU A C 1
ATOM 2169 O O . GLU A 1 290 ? -13.173 13.018 -4.792 1.00 91.31 290 GLU A O 1
ATOM 2174 N N . PRO A 1 291 ? -14.234 11.681 -3.320 1.00 92.12 291 PRO A N 1
ATOM 2175 C CA . PRO A 1 291 ? -13.937 12.544 -2.172 1.00 92.12 291 PRO A CA 1
ATOM 2176 C C . PRO A 1 291 ? -12.440 12.813 -1.957 1.00 92.12 291 PRO A C 1
ATOM 2178 O O . PRO A 1 291 ? -12.069 13.863 -1.444 1.00 92.12 291 PRO A O 1
ATOM 2181 N N . LEU A 1 292 ? -11.559 11.904 -2.394 1.00 92.56 292 LEU A N 1
ATOM 2182 C CA . LEU A 1 292 ? -10.110 12.017 -2.196 1.00 92.56 292 LEU A CA 1
ATOM 2183 C C . LEU A 1 292 ? -9.363 12.628 -3.392 1.00 92.56 292 LEU A C 1
ATOM 2185 O O . LEU A 1 292 ? -8.153 12.856 -3.310 1.00 92.56 292 LEU A O 1
ATOM 2189 N N . LEU A 1 293 ? -10.047 12.965 -4.491 1.00 92.56 293 LEU A N 1
ATOM 2190 C CA . LEU A 1 293 ? -9.413 13.637 -5.633 1.00 92.56 293 LEU A CA 1
ATOM 2191 C C . LEU A 1 293 ? -8.770 14.994 -5.290 1.00 92.56 293 LEU A C 1
ATOM 2193 O O . LEU A 1 293 ? -7.699 15.287 -5.831 1.00 92.56 293 LEU A O 1
ATOM 2197 N N . PRO A 1 294 ? -9.350 15.858 -4.428 1.00 93.00 294 PRO A N 1
ATOM 2198 C CA . PRO A 1 294 ? -8.677 17.084 -3.997 1.00 93.00 294 PRO A CA 1
ATOM 2199 C C . PRO A 1 294 ? -7.354 16.805 -3.274 1.00 93.00 294 PRO A C 1
ATOM 2201 O O . PRO A 1 294 ? -6.359 17.475 -3.539 1.00 93.00 294 PRO A O 1
ATOM 2204 N N . LEU A 1 295 ? -7.325 15.776 -2.420 1.00 93.00 295 LEU A N 1
ATOM 2205 C CA . LEU A 1 295 ? -6.131 15.361 -1.685 1.00 93.00 295 LEU A CA 1
ATOM 2206 C C . LEU A 1 295 ? -5.022 14.885 -2.637 1.00 93.00 295 LEU A C 1
ATOM 2208 O O . LEU A 1 295 ? -3.862 15.268 -2.484 1.00 93.00 295 LEU A O 1
ATOM 2212 N N . TRP A 1 296 ? -5.384 14.091 -3.651 1.00 92.75 296 TRP A N 1
ATOM 2213 C CA . TRP A 1 296 ? -4.452 13.644 -4.690 1.00 92.75 296 TRP A CA 1
ATOM 2214 C C . TRP A 1 296 ? -3.855 14.814 -5.475 1.00 92.75 296 TRP A C 1
ATOM 2216 O O . TRP A 1 296 ? -2.642 14.878 -5.665 1.00 92.75 296 TRP A O 1
ATOM 2226 N N . ARG A 1 297 ? -4.688 15.774 -5.895 1.00 92.12 297 ARG A N 1
ATOM 2227 C CA . ARG A 1 297 ? -4.227 16.962 -6.629 1.00 92.12 297 ARG A CA 1
ATOM 2228 C C . ARG A 1 297 ? -3.232 17.789 -5.821 1.00 92.12 297 ARG A C 1
ATOM 2230 O O . ARG A 1 297 ? -2.226 18.222 -6.374 1.00 92.12 297 ARG A O 1
ATOM 2237 N N . GLU A 1 298 ? -3.481 17.964 -4.528 1.00 91.38 298 GLU A N 1
ATOM 2238 C CA . GLU A 1 298 ? -2.566 18.675 -3.631 1.00 91.38 298 GLU A CA 1
ATOM 2239 C C . GLU A 1 298 ? -1.222 17.945 -3.484 1.00 91.38 298 GLU A C 1
ATOM 2241 O O . GLU A 1 298 ? -0.153 18.560 -3.494 1.00 91.38 298 GLU A O 1
ATOM 2246 N N . LEU A 1 299 ? -1.253 16.613 -3.388 1.00 91.88 299 LEU A N 1
ATOM 2247 C CA . LEU A 1 299 ? -0.037 15.807 -3.369 1.00 91.88 299 LEU A CA 1
ATOM 2248 C C . LEU A 1 299 ? 0.750 15.944 -4.680 1.00 91.88 299 LEU A C 1
ATOM 2250 O O . LEU A 1 299 ? 1.949 16.222 -4.638 1.00 91.88 299 LEU A O 1
ATOM 2254 N N . GLU A 1 300 ? 0.096 15.783 -5.831 1.00 91.06 300 GLU A N 1
ATOM 2255 C CA . GLU A 1 300 ? 0.711 15.919 -7.159 1.00 91.06 300 GLU A CA 1
ATOM 2256 C C . GLU A 1 300 ? 1.270 17.322 -7.404 1.00 91.06 300 GLU A C 1
ATOM 2258 O O . GLU A 1 300 ? 2.338 17.479 -8.000 1.00 91.06 300 GLU A O 1
ATOM 2263 N N . HIS A 1 301 ? 0.595 18.360 -6.909 1.00 90.00 301 HIS A N 1
ATOM 2264 C CA . HIS A 1 301 ? 1.082 19.728 -7.020 1.00 90.00 301 HIS A CA 1
ATOM 2265 C C . HIS A 1 301 ? 2.442 19.888 -6.323 1.00 90.00 301 HIS A C 1
ATOM 2267 O O . HIS A 1 301 ? 3.408 20.316 -6.965 1.00 90.00 301 HIS A O 1
ATOM 2273 N N . ARG A 1 302 ? 2.536 19.457 -5.056 1.00 87.88 302 ARG A N 1
ATOM 2274 C CA . ARG A 1 302 ? 3.738 19.598 -4.217 1.00 87.88 302 ARG A CA 1
ATOM 2275 C C . ARG A 1 302 ? 4.873 18.641 -4.587 1.00 87.88 302 ARG A C 1
ATOM 2277 O O . ARG A 1 302 ? 6.027 19.053 -4.601 1.00 87.88 302 ARG A O 1
ATOM 2284 N N . SER A 1 303 ? 4.564 17.374 -4.862 1.00 87.38 303 SER A N 1
ATOM 2285 C CA . SER A 1 303 ? 5.571 16.321 -5.095 1.00 87.38 303 SER A CA 1
ATOM 2286 C C . SER A 1 303 ? 5.915 16.111 -6.573 1.00 87.38 303 SER A C 1
ATOM 2288 O O . SER A 1 303 ? 7.019 15.674 -6.899 1.00 87.38 303 SER A O 1
ATOM 2290 N N . GLY A 1 304 ? 4.995 16.438 -7.485 1.00 91.62 304 GLY A N 1
ATOM 2291 C CA . GLY A 1 304 ? 5.197 16.304 -8.924 1.00 91.62 304 GLY A CA 1
ATOM 2292 C C . GLY A 1 304 ? 5.456 14.874 -9.395 1.00 91.62 304 GLY A C 1
ATOM 2293 O O . GLY A 1 304 ? 6.215 14.714 -10.348 1.00 91.62 304 GLY A O 1
ATOM 2294 N N . LEU A 1 305 ? 4.869 13.854 -8.756 1.00 92.94 305 LEU A N 1
ATOM 2295 C CA . LEU A 1 305 ? 5.078 12.441 -9.111 1.00 92.94 305 LEU A CA 1
ATOM 2296 C C . LEU A 1 305 ? 4.835 12.194 -10.602 1.00 92.94 305 LEU A C 1
ATOM 2298 O O . LEU A 1 305 ? 5.691 11.633 -11.284 1.00 92.94 305 LEU A O 1
ATOM 2302 N N . SER A 1 306 ? 3.717 12.696 -11.130 1.00 94.69 306 SER A N 1
ATOM 2303 C CA . SER A 1 306 ? 3.374 12.554 -12.548 1.00 94.69 306 SER A CA 1
ATOM 2304 C C . SER A 1 306 ? 4.333 13.314 -13.474 1.00 94.69 306 SER A C 1
ATOM 2306 O O . SER A 1 306 ? 4.658 12.825 -14.555 1.00 94.69 306 SER A O 1
ATOM 2308 N N . ARG A 1 307 ? 4.860 14.474 -13.048 1.00 95.75 307 ARG A N 1
ATOM 2309 C CA . ARG A 1 307 ? 5.886 15.208 -13.817 1.00 95.75 307 ARG A CA 1
ATOM 2310 C C . ARG A 1 307 ? 7.203 14.435 -13.862 1.00 95.75 307 ARG A C 1
ATOM 2312 O O . ARG A 1 307 ? 7.779 14.281 -14.933 1.00 95.75 307 ARG A O 1
ATOM 2319 N N . GLN A 1 308 ? 7.651 13.915 -12.719 1.00 96.19 308 GLN A N 1
ATOM 2320 C CA . GLN A 1 308 ? 8.867 13.103 -12.626 1.00 96.19 308 GLN A CA 1
ATOM 2321 C C . GLN A 1 308 ? 8.754 11.827 -13.464 1.00 96.19 308 GLN A C 1
ATOM 2323 O O . GLN A 1 308 ? 9.690 11.468 -14.181 1.00 96.19 308 GLN A O 1
ATOM 2328 N N . TRP A 1 309 ? 7.594 11.169 -13.411 1.00 97.44 309 TRP A N 1
ATOM 2329 C CA . TRP A 1 309 ? 7.295 10.014 -14.245 1.00 97.44 309 TRP A CA 1
ATOM 2330 C C . TRP A 1 309 ? 7.416 10.345 -15.731 1.00 97.44 309 TRP A C 1
ATOM 2332 O O . TRP A 1 309 ? 8.129 9.643 -16.447 1.00 97.44 309 TRP A O 1
ATOM 2342 N N . GLN A 1 310 ? 6.796 11.440 -16.183 1.00 97.44 310 GLN A N 1
ATOM 2343 C CA . GLN A 1 310 ? 6.842 11.838 -17.588 1.00 97.44 310 GLN A CA 1
ATOM 2344 C C . GLN A 1 310 ? 8.276 12.118 -18.056 1.00 97.44 310 GLN A C 1
ATOM 2346 O O . GLN A 1 310 ? 8.692 11.581 -19.077 1.00 97.44 310 GLN A O 1
ATOM 2351 N N . THR A 1 311 ? 9.081 12.836 -17.266 1.00 97.50 311 THR A N 1
ATOM 2352 C CA . THR A 1 311 ? 10.508 13.042 -17.571 1.00 97.50 311 THR A CA 1
ATOM 2353 C C . THR A 1 311 ? 11.271 11.720 -17.709 1.00 97.50 311 THR A C 1
ATOM 2355 O O . THR A 1 311 ? 12.127 11.580 -18.583 1.00 97.50 311 THR A O 1
ATOM 2358 N N . CYS A 1 312 ? 10.969 10.726 -16.870 1.00 97.38 312 CYS A N 1
ATOM 2359 C CA . CYS A 1 312 ? 11.588 9.407 -16.977 1.00 97.38 312 CYS A CA 1
ATOM 2360 C C . CYS A 1 312 ? 11.127 8.650 -18.231 1.00 97.38 312 CYS A C 1
ATOM 2362 O O . CYS A 1 312 ? 11.949 8.012 -18.886 1.00 97.38 312 CYS A O 1
ATOM 2364 N N . VAL A 1 313 ? 9.836 8.722 -18.568 1.00 97.38 313 VAL A N 1
ATOM 2365 C CA . VAL A 1 313 ? 9.257 8.127 -19.784 1.00 97.38 313 VAL A CA 1
ATOM 2366 C C . VAL A 1 313 ? 9.918 8.707 -21.029 1.00 97.38 313 VAL A C 1
ATOM 2368 O O . VAL A 1 313 ? 10.358 7.942 -21.887 1.00 97.38 313 VAL A O 1
ATOM 2371 N N . ASP A 1 314 ? 10.024 10.032 -21.108 1.00 96.69 314 ASP A N 1
ATOM 2372 C CA . ASP A 1 314 ? 10.630 10.728 -22.244 1.00 96.69 314 ASP A CA 1
ATOM 2373 C C . ASP A 1 314 ? 12.094 10.310 -22.395 1.00 96.69 314 ASP A C 1
ATOM 2375 O O . ASP A 1 314 ? 12.507 9.852 -23.457 1.00 96.69 314 ASP A O 1
ATOM 2379 N N . ARG A 1 315 ? 12.843 10.274 -21.286 1.00 94.56 315 ARG A N 1
ATOM 2380 C CA . ARG A 1 315 ? 14.226 9.789 -21.291 1.00 94.56 315 ARG A CA 1
ATOM 2381 C C . ARG A 1 315 ? 14.353 8.338 -21.764 1.00 94.56 315 ARG A C 1
ATOM 2383 O O . ARG A 1 315 ? 15.326 8.014 -22.442 1.00 94.56 315 ARG A O 1
ATOM 2390 N N . VAL A 1 316 ? 13.429 7.444 -21.397 1.00 95.12 316 VAL A N 1
ATOM 2391 C CA . VAL A 1 316 ? 13.430 6.061 -21.908 1.00 95.12 316 VAL A CA 1
ATOM 2392 C C . VAL A 1 316 ? 13.190 6.055 -23.415 1.00 95.12 316 VAL A C 1
ATOM 2394 O O . VAL A 1 316 ? 13.945 5.395 -24.129 1.00 95.12 316 VAL A O 1
ATOM 2397 N N . ARG A 1 317 ? 12.189 6.798 -23.899 1.00 93.88 317 ARG A N 1
ATOM 2398 C CA . ARG A 1 317 ? 11.866 6.899 -25.330 1.00 93.88 317 ARG A CA 1
ATOM 2399 C C . ARG A 1 317 ? 13.058 7.399 -26.141 1.00 93.88 317 ARG A C 1
ATOM 2401 O O . ARG A 1 317 ? 13.454 6.712 -27.074 1.00 93.88 317 ARG A O 1
ATOM 2408 N N . ASP A 1 318 ? 13.741 8.447 -25.687 1.00 93.38 318 ASP A N 1
ATOM 2409 C CA . ASP A 1 318 ? 14.943 8.979 -26.348 1.00 93.38 318 ASP A CA 1
ATOM 2410 C C . ASP A 1 318 ? 16.052 7.922 -26.517 1.00 93.38 318 ASP A C 1
ATOM 2412 O O . ASP A 1 318 ? 16.767 7.874 -27.528 1.00 93.38 318 ASP A O 1
ATOM 2416 N N . GLN A 1 319 ? 16.226 7.046 -25.519 1.00 92.44 319 GLN A N 1
ATOM 2417 C CA . GLN A 1 319 ? 17.203 5.960 -25.609 1.00 92.44 319 GLN A CA 1
ATOM 2418 C C . GLN A 1 319 ? 16.774 4.881 -26.607 1.00 92.44 319 GLN A C 1
ATOM 2420 O O . GLN A 1 319 ? 17.632 4.379 -27.344 1.00 92.44 319 GLN A O 1
ATOM 2425 N N . MET A 1 320 ? 15.482 4.549 -26.645 1.00 89.31 320 MET A N 1
ATOM 2426 C CA . MET A 1 320 ? 14.916 3.573 -27.578 1.00 89.31 320 MET A CA 1
ATOM 2427 C C . MET A 1 320 ? 14.978 4.083 -29.023 1.00 89.31 320 MET A C 1
ATOM 2429 O O . MET A 1 320 ? 15.497 3.372 -29.882 1.00 89.31 320 MET A O 1
ATOM 2433 N N . ASP A 1 321 ? 14.554 5.322 -29.272 1.00 88.62 321 ASP A N 1
ATOM 2434 C CA . ASP A 1 321 ? 14.433 5.902 -30.614 1.00 88.62 321 ASP A CA 1
ATOM 2435 C C . ASP A 1 321 ? 15.790 6.051 -31.287 1.00 88.62 321 ASP A C 1
ATOM 2437 O O . ASP A 1 321 ? 16.031 5.493 -32.357 1.00 88.62 321 ASP A O 1
ATOM 2441 N N . ALA A 1 322 ? 16.753 6.695 -30.626 1.00 80.69 322 ALA A N 1
ATOM 2442 C CA . ALA A 1 322 ? 18.077 6.805 -31.225 1.00 80.69 322 ALA A CA 1
ATOM 2443 C C . ALA A 1 322 ? 18.855 5.464 -31.199 1.00 80.69 322 ALA A C 1
ATOM 2445 O O . ALA A 1 322 ? 19.959 5.382 -31.728 1.00 80.69 322 ALA A O 1
ATOM 2446 N N . GLY A 1 323 ? 18.309 4.406 -30.575 1.00 67.12 323 GLY A N 1
ATOM 2447 C CA . GLY A 1 323 ? 18.810 3.029 -30.674 1.00 67.12 323 GLY A CA 1
ATOM 2448 C C . GLY A 1 323 ? 18.207 2.238 -31.838 1.00 67.12 323 GLY A C 1
ATOM 2449 O O . GLY A 1 323 ? 18.760 1.200 -32.194 1.00 67.12 323 GLY A O 1
ATOM 2450 N N . ALA A 1 324 ? 17.104 2.721 -32.416 1.00 64.25 324 ALA A N 1
ATOM 2451 C CA . ALA A 1 324 ? 16.457 2.161 -33.598 1.00 64.25 324 ALA A CA 1
ATOM 2452 C C . ALA A 1 324 ? 17.083 2.659 -34.913 1.00 64.25 324 ALA A C 1
ATOM 2454 O O . ALA A 1 324 ? 16.851 2.053 -35.955 1.00 64.25 324 ALA A O 1
ATOM 2455 N N . ILE A 1 325 ? 17.894 3.724 -34.870 1.00 58.50 325 ILE A N 1
ATOM 2456 C CA . ILE A 1 325 ? 18.673 4.189 -36.022 1.00 58.50 325 ILE A CA 1
ATOM 2457 C C . ILE A 1 325 ? 19.780 3.153 -36.290 1.00 58.50 325 ILE A C 1
ATOM 2459 O O . ILE A 1 325 ? 20.649 2.972 -35.428 1.00 58.50 325 ILE A O 1
ATOM 2463 N N . PRO A 1 326 ? 19.775 2.453 -37.443 1.00 53.91 326 PRO A N 1
ATOM 2464 C CA . PRO A 1 326 ? 20.877 1.577 -37.800 1.00 53.91 326 PRO A CA 1
ATOM 2465 C C . PRO A 1 326 ? 22.142 2.423 -37.911 1.00 53.91 326 PRO A C 1
ATOM 2467 O O . PRO A 1 326 ? 22.137 3.474 -38.548 1.00 53.91 326 PRO A O 1
ATOM 2470 N N . SER A 1 327 ? 23.216 1.984 -37.260 1.00 50.44 327 SER A N 1
ATOM 2471 C CA . SER A 1 327 ? 24.535 2.597 -37.384 1.00 50.44 327 SER A CA 1
ATOM 2472 C C . SER A 1 327 ? 24.981 2.534 -38.848 1.00 50.44 327 SER A C 1
ATOM 2474 O O . SER A 1 327 ? 25.521 1.526 -39.285 1.00 50.44 327 SER A O 1
ATOM 2476 N N . LEU A 1 328 ? 24.735 3.602 -39.608 1.00 46.12 328 LEU A N 1
ATOM 2477 C CA . LEU A 1 328 ? 25.247 3.822 -40.965 1.00 46.12 328 LEU A CA 1
ATOM 2478 C C . LEU A 1 328 ? 26.694 4.340 -40.938 1.00 46.12 328 LEU A C 1
ATOM 2480 O O . LEU A 1 328 ? 27.053 5.206 -41.718 1.00 46.12 328 LEU A O 1
ATOM 2484 N N . ASP A 1 329 ? 27.512 3.813 -40.031 1.00 47.72 329 ASP A N 1
ATOM 2485 C CA . ASP A 1 329 ? 28.952 4.061 -40.020 1.00 47.72 329 ASP A CA 1
ATOM 2486 C C . ASP A 1 329 ? 29.667 2.782 -39.582 1.00 47.72 329 ASP A C 1
ATOM 2488 O O . ASP A 1 329 ? 29.948 2.517 -38.412 1.00 47.72 329 ASP A O 1
ATOM 2492 N N . SER A 1 330 ? 29.922 1.936 -40.567 1.00 36.53 330 SER A N 1
ATOM 2493 C CA . SER A 1 330 ? 31.139 1.138 -40.617 1.00 36.53 330 SER A CA 1
ATOM 2494 C C . SER A 1 330 ? 31.677 1.341 -42.028 1.00 36.53 330 SER A C 1
ATOM 2496 O O . SER A 1 330 ? 31.041 0.857 -42.963 1.00 36.53 330 SER A O 1
ATOM 2498 N N . PRO A 1 331 ? 32.747 2.133 -42.217 1.00 43.25 331 PRO A N 1
ATOM 2499 C CA . PRO A 1 331 ? 33.401 2.202 -43.510 1.00 43.25 331 PRO A CA 1
ATOM 2500 C C . PRO A 1 331 ? 33.938 0.812 -43.850 1.00 43.25 331 PRO A C 1
ATOM 2502 O O . PRO A 1 331 ? 34.494 0.126 -42.990 1.00 43.25 331 PRO A O 1
ATOM 2505 N N . ASP A 1 332 ? 33.707 0.415 -45.097 1.00 42.84 332 ASP A N 1
ATOM 2506 C CA . ASP A 1 332 ? 34.304 -0.740 -45.749 1.00 42.84 332 ASP A CA 1
ATOM 2507 C C . ASP A 1 332 ? 35.813 -0.805 -45.460 1.00 42.84 332 ASP A C 1
ATOM 2509 O O . ASP A 1 332 ? 36.584 0.007 -45.971 1.00 42.84 332 ASP A O 1
ATOM 2513 N N . ASP A 1 333 ? 36.241 -1.793 -44.671 1.00 41.78 333 ASP A N 1
ATOM 2514 C CA . ASP A 1 333 ? 37.599 -2.323 -44.780 1.00 41.78 333 ASP A CA 1
ATOM 2515 C C . ASP A 1 333 ? 37.583 -3.301 -45.961 1.00 41.78 333 ASP A C 1
ATOM 2517 O O . ASP A 1 333 ? 37.257 -4.482 -45.830 1.00 41.78 333 ASP A O 1
ATOM 2521 N N . ASP A 1 334 ? 37.866 -2.751 -47.141 1.00 43.84 334 ASP A N 1
ATOM 2522 C CA . ASP A 1 334 ? 38.175 -3.465 -48.376 1.00 43.84 334 ASP A CA 1
ATOM 2523 C C . ASP A 1 334 ? 39.550 -4.149 -48.238 1.00 43.84 334 ASP A C 1
ATOM 2525 O O . ASP A 1 334 ? 40.575 -3.458 -48.193 1.00 43.84 334 ASP A O 1
ATOM 2529 N N . PRO A 1 335 ? 39.652 -5.493 -48.183 1.00 47.84 335 PRO A N 1
ATOM 2530 C CA . PRO A 1 335 ? 40.925 -6.148 -48.389 1.00 47.84 335 PRO A CA 1
ATOM 2531 C C . PRO A 1 335 ? 41.149 -6.233 -49.901 1.00 47.84 335 PRO A C 1
ATOM 2533 O O . PRO A 1 335 ? 40.778 -7.211 -50.556 1.00 47.84 335 PRO A O 1
ATOM 2536 N N . GLY A 1 336 ? 41.774 -5.193 -50.455 1.00 48.22 336 GLY A N 1
ATOM 2537 C CA . GLY A 1 336 ? 42.227 -5.184 -51.842 1.00 48.22 336 GLY A CA 1
ATOM 2538 C C . GLY A 1 336 ? 43.064 -6.433 -52.192 1.00 48.22 336 GLY A C 1
ATOM 2539 O O . GLY A 1 336 ? 43.721 -7.026 -51.330 1.00 48.22 336 GLY A O 1
ATOM 2540 N N . PRO A 1 337 ? 43.063 -6.869 -53.464 1.00 53.41 337 PRO A N 1
ATOM 2541 C CA . PRO A 1 337 ? 43.570 -8.179 -53.846 1.00 53.41 337 PRO A CA 1
ATOM 2542 C C . PRO A 1 337 ? 45.101 -8.221 -53.815 1.00 53.41 337 PRO A C 1
ATOM 2544 O O . PRO A 1 337 ? 45.779 -7.451 -54.499 1.00 53.41 337 PRO A O 1
ATOM 2547 N N . VAL A 1 338 ? 45.654 -9.195 -53.089 1.00 53.44 338 VAL A N 1
ATOM 2548 C CA . VAL A 1 338 ? 47.076 -9.550 -53.166 1.00 53.44 338 VAL A CA 1
ATOM 2549 C C . VAL A 1 338 ? 47.355 -10.139 -54.553 1.00 53.44 338 VAL A C 1
ATOM 2551 O O . VAL A 1 338 ? 46.876 -11.217 -54.906 1.00 53.44 338 VAL A O 1
ATOM 2554 N N . ARG A 1 339 ? 48.120 -9.407 -55.369 1.00 48.78 339 ARG A N 1
ATOM 2555 C CA . ARG A 1 339 ? 48.685 -9.903 -56.629 1.00 48.78 339 ARG A CA 1
ATOM 2556 C C . ARG A 1 339 ? 49.973 -10.691 -56.357 1.00 48.78 339 ARG A C 1
ATOM 2558 O O . ARG A 1 339 ? 50.900 -10.110 -55.813 1.00 48.78 339 ARG A O 1
ATOM 2565 N N . ARG A 1 340 ? 49.970 -11.932 -56.864 1.00 50.03 340 ARG A N 1
ATOM 2566 C CA . ARG A 1 340 ? 51.072 -12.846 -57.248 1.00 50.03 340 ARG A CA 1
ATOM 2567 C C . ARG A 1 340 ? 52.226 -13.063 -56.274 1.00 50.03 340 ARG A C 1
ATOM 2569 O O . ARG A 1 340 ? 53.073 -12.160 -56.148 1.00 50.03 340 ARG A O 1
#

Secondary structure (DSSP, 8-state):
----------PPP----PPP--------EEEEEEEEEE-SSSSPPPHHHHHHHT--STTPPPEEE-SSS-EEEPPPEEEEEEEEEE-TTS-EEEEEEEEEEEEEEETTTEEEEEEEEEEEE-SSSS---HHHHHTSTTEEEEES---HHHHHHHHHSSS--TTB--HHHHHHHHHHHHHTSTT--S--SS----EEEEEEEEE-SS-EEEEEE-SSSEEEEEEEE-TTTGGGHHHHHHHHHHHHHHHHHHHHHHHHHTTTTS-HHHHHHHHHHHHHHTGGG--TTTT--GGGHHHHHHHHHHH-HHHHHHHHHHHHHHHHHHHHS---------------

Foldseek 3Di:
DDDDDDDDDDDDDPDDDDDPPDQDFAFKKKKKKKKKDWQLAAAQDDPVLLQVLLQPDVPWGWDWDPPPHTKIKHGKDWDWDFAWFFFQVRDIWTKTAIKIWMWMDTNSIMIMIMIMAIEHADPVLDDDDNVVRVVPGRYIHTNDDDHSNRSQCRQQDPDDDPRGDDNPCVRVVSSVSSSVDPSRPSHYNDDDDMAMEIEMEGEDPDFDWDWDDPDLRYIYIYTYYHPVCVVQVSVVSNLVSLLVRLLSVLVVLQVVLPPPHDDLVSSLVSLVCCVRPRLSRDDHCVVGDPRCVVSSVVCCVVVVSVVSSVVSVVVSVVSNVVSPPPPPDDPDPDPPDDDD

InterPro domains:
  IPR049749 SCO2521-like [NF040565] (32-326)

pLDDT: mean 87.19, std 17.89, range [26.94, 98.69]

Nearest PDB structures (foldseek):
  5mtw-assembly1_B  TM=2.419E-01  e=5.630E-01  Mycobacterium tuberculosis H37Rv

Mean predicted aligned error: 8.92 Å

Organism: NCBI:txid1076125

Radius of gyration: 28.36 Å; Cα contacts (8 Å, |Δi|>4): 603; chains: 1; bounding box: 70×85×130 Å

Sequence (340 aa):
MASLAPPAGRSRPRSGRRGGAGPRAVATLILGEVHTGLLQHAGAVGAAVSADILRLAPGGRVRTSERPIAYAESPEILTGIDCSLAGASGGQVRGIGTVTSRAALTGGHLLQGSSYAVLGPSRNGRRMSWAHYLSHPGRVELMGKVGADDLAAGFLADGRDPAHLDLGAVSAGLMDAVQSRPEVDRRPPFRMARTEFRWSAVPGAGRTVRFTVVNSTLRTAHLEVPEDELPYVAHFCADLARHDWLLTSLLRLLERSGIGVNARRRVVHRLRPAVDHLLHLWMPAARMPEPLLPLWRELEHRSGLSRQWQTCVDRVRDQMDAGAIPSLDSPDDDPGPVRR

=== Feature glossary ===
Key to the feature types in this record:

— What the protein is —

Primary structure: the covalent order of the twenty standard amino acids along the backbone. Two proteins with the same sequence will (almost always) fold to the same structure; two with 30% identity often share a fold but not the details.

Database cross-references. InterPro integrates a dozen domain/family signature databases into unified entries with residue-range hits. GO terms attach function/process/location labels with evidence codes. CATH codes position the fold in a four-level structural taxonomy. Organism is the NCBI-taxonomy species name.

— Where its atoms are —

The mmCIF block holds the 3D Cartesian coordinates of each backbone atom (N, Cα, C, O) in ångströms. mmCIF is the PDB's canonical archive format — a tagged-loop text representation of the atomic model.

Six rendered views show the 3D structure from the faces of a cube — i.e. along ±x, ±y, ±z. Rendering representation is drawn randomly per protein from cartoon (secondary-structure ribbons), sticks (backbone bonds), or molecular surface; coloring is either N→C rainbow (blue at the N-terminus through red at the C-terminus) or one color per chain.

— Local backbone conformation —

DSSP 8-state secondary structure assigns each residue one of H (α-helix), G (3₁₀-helix), I (π-helix), E (extended β-strand), B (isolated β-bridge), T (hydrogen-bonded turn), S (bend), or '-' (coil). The assignment is computed from backbone hydrogen-bond geometry via the Kabsch–Sander algorithm.

P-SEA three-state annotation labels each residue as helix, strand, or coil based purely on the geometry of the Cα trace. It serves as a fallback when the full backbone (and thus DSSP) is unavailable.

The φ/ψ torsion pair specifies the backbone conformation at each residue. φ rotates about the N–Cα bond, ψ about the Cα–C bond. Steric clashes forbid most of the (φ, ψ) plane — the allowed regions (α-helix basin, β-sheet basin, left-handed helix) are the Ramachandran-allowed regions.

— Global shape and packing —

The geometric summary reports three shape descriptors. Rg (radius of gyration) measures how spread out the Cα atoms are about their centre of mass; compact globular proteins have small Rg, elongated or unfolded ones large. Cα contacts (<8 Å, |i−j|>4) count long-range residue pairs in spatial proximity — high for tightly packed folds, near zero for rods or random coil. The bounding-box extents give the protein's footprint along x, y, z in Å.

Accessible surface area quantifies burial. A residue with SASA near zero is packed into the hydrophobic core; one with SASA >100 Å² sits on the surface. Computed here via the Shrake–Rupley numerical algorithm with a 1.4 Å probe.

Plot images: a contact map (which residues are close in 3D, as an N×N binary image), a Ramachandran scatter (backbone torsion angles, revealing secondary-structure composition at a glance), and — for AlphaFold structures — a PAE heatmap (pairwise prediction confidence).

— Structural neighborhood —

The Foldseek 3Di string encodes local tertiary geometry as a 20-letter alphabet — one character per residue — derived from the relative positions of nearby Cα atoms. Unlike the amino-acid sequence, 3Di is a direct function of the 3D structure, so two proteins with the same fold have similar 3Di strings even at low sequence identity.

Nearest PDB neighbors are the top structural matches found by Foldseek when searching this structure against the entire Protein Data Bank. Each hit reports a TM-score (0 to 1; >0.5 almost always implies the same fold) and an E-value. These are *structural* homologs — they may share no detectable sequence similarity.

— Confidence and disorder —

For AlphaFold models, the B-factor field carries pLDDT — the model's own estimate of local accuracy on a 0–100 scale. Regions with pLDDT<50 should be treated as essentially unmodeled; they often correspond to intrinsically disordered segments.

B-factor (Debye–Waller factor) reflects atomic displacement in the crystal lattice. It is an experimental observable (units Å²), not a prediction; low values mean the atom is pinned down, high values mean it moves or is heterogeneous across the crystal.

Predicted aligned error is AlphaFold's pairwise confidence. Unlike pLDDT (per-residue), PAE is per-residue-pair and captures whether two parts of the structure are correctly placed relative to each other. Units are ångströms of expected positional error.